Protein AF-0000000083407811 (afdb_homodimer)

pLDDT: mean 97.63, std 1.63, range [91.12, 98.94]

Nearest PDB structures (foldseek):
  3g0k-assembly1_A-2  TM=8.302E-01  e=1.506E-07  Novosphingobium aromaticivorans DSM 12444
  4kvh-assembly1_A-2  TM=7.384E-01  e=1.981E-04  Halomicrobium mukohataei DSM 12286
  3ov4-assembly1_B  TM=7.080E-01  e=9.071E-04  Comamonas testosteroni
  4u13-assembly1_B  TM=7.280E-01  e=1.169E-02  Sinorhizobium meliloti 1021
  5ts4-assembly3_C  TM=6.034E-01  e=3.096E-02  synthetic construct

Solvent-accessible surface area (backbone atoms only — not comparable to full-atom values): 13400 Å² total; per-residue (Å²): 93,40,64,78,52,64,70,89,58,35,63,62,50,31,38,51,40,46,45,51,39,47,41,34,38,49,71,65,58,32,45,61,60,28,35,62,46,30,35,80,58,67,35,46,41,9,37,38,83,38,62,62,37,50,67,69,43,36,55,53,46,49,54,59,63,62,38,72,74,50,45,60,43,80,74,46,63,46,34,28,92,56,33,31,40,38,38,33,35,43,35,14,71,89,72,70,40,38,31,38,37,36,39,39,33,34,47,42,43,42,18,42,39,36,40,33,48,30,55,20,80,54,85,86,74,56,75,19,93,42,42,62,103,91,39,64,78,52,62,70,91,56,36,62,62,50,31,40,52,40,46,43,51,38,47,42,34,38,50,71,68,57,31,45,58,62,27,34,61,47,30,35,77,56,67,34,45,41,10,38,39,82,39,62,61,38,50,66,67,43,36,56,52,46,49,56,58,62,61,38,72,73,50,45,60,45,81,73,46,63,48,34,30,93,56,32,32,40,38,38,33,36,41,34,14,70,90,73,70,39,39,31,38,38,37,38,40,34,35,45,42,43,42,17,41,38,35,40,31,48,28,54,20,82,54,85,86,74,55,75,19,93,40,40,61,104

Foldseek 3Di:
DDLQADDDCQQVLLFVLFVVLCCVCAVVVQLVVSCVVAPVDAEQEDPPVDGTDSVSVNVVSNVVSPQPPWHKDPWDWGDDPQKIKIWIWIDDVVVPATKTKIKIFGGRRNHTNYIDMDIDHDDPPDPDPPPRD/DDLQADDDCQQVLLFVLFVVLCCVCAVVVQLVVSCVVAPVDAEQEDPPVFGTDSVSVNVVSNVVSPQPPWHKDPWDWGDDPQKIKIWIWIDDVVVPATKTKIKIFGGRRNHTRYIDMDIDHDDPPDPDPPPRD

Secondary structure (DSSP, 8-state):
--TT--STTHHHHHHHHHHHHHIIIIIS--HHHHHHHH--S--EE--TT--S-HHHHHHHHHHHHTSTT-EEEEEEEEEETTEEEEEEEEEEGGGTEEEEEEEEEEEETTEEEEEEEEEEE--S--SSTT---/--TT--STTHHHHHHHHHHHHHIIIIIS--HHHHHHHH--S--EE--TT--S-HHHHHHHHHHHHTSTT-EEEEEEEEEETTEEEEEEEEEEGGGTEEEEEEEEEEEETTEEEEEEEEEEE--S--SSTT---

Organism: Coprinellus micaceus (NCBI:txid71717)

Structure (mmCIF, N/CA/C/O backbone):
data_AF-0000000083407811-model_v1
#
loop_
_entity.id
_entity.type
_entity.pdbx_description
1 polymer 'SnoaL-like domain-containing protein'
#
loop_
_atom_site.group_PDB
_atom_site.id
_atom_site.type_symbol
_atom_site.label_atom_id
_atom_site.label_alt_id
_atom_site.label_comp_id
_atom_site.label_asym_id
_atom_site.label_entity_id
_atom_site.label_seq_id
_atom_site.pdbx_PDB_ins_code
_atom_site.Cartn_x
_atom_site.Cartn_y
_atom_site.Cartn_z
_atom_site.occupancy
_atom_site.B_iso_or_equiv
_atom_site.auth_seq_id
_atom_site.auth_comp_id
_atom_site.auth_asym_id
_atom_site.auth_atom_id
_atom_site.pdbx_PDB_model_num
ATOM 1 N N . CYS A 1 1 ? 12.016 19.547 4.598 1 98.19 1 CYS A N 1
ATOM 2 C CA . CYS A 1 1 ? 12.484 18.734 3.479 1 98.19 1 CYS A CA 1
ATOM 3 C C . CYS A 1 1 ? 13.266 19.578 2.48 1 98.19 1 CYS A C 1
ATOM 5 O O . CYS A 1 1 ? 13.305 20.797 2.598 1 98.19 1 CYS A O 1
ATOM 7 N N . ASP A 1 2 ? 13.961 18.922 1.596 1 98 2 ASP A N 1
ATOM 8 C CA . ASP A 1 2 ? 14.766 19.547 0.555 1 98 2 ASP A CA 1
ATOM 9 C C . ASP A 1 2 ? 14.414 19 -0.824 1 98 2 ASP A C 1
ATOM 11 O O . ASP A 1 2 ? 14.781 17.875 -1.16 1 98 2 ASP A O 1
ATOM 15 N N . PRO A 1 3 ? 13.719 19.75 -1.683 1 97 3 PRO A N 1
ATOM 16 C CA . PRO A 1 3 ? 13.305 19.266 -3 1 97 3 PRO A CA 1
ATOM 17 C C . PRO A 1 3 ? 14.484 19.062 -3.955 1 97 3 PRO A C 1
ATOM 19 O O . PRO A 1 3 ? 14.336 18.438 -5.004 1 97 3 PRO A O 1
ATOM 22 N N . LYS A 1 4 ? 15.609 19.594 -3.617 1 97.38 4 LYS A N 1
ATOM 23 C CA . LYS A 1 4 ? 16.766 19.5 -4.5 1 97.38 4 LYS A CA 1
ATOM 24 C C . LYS A 1 4 ? 17.75 18.438 -4.016 1 97.38 4 LYS A C 1
ATOM 26 O O . LYS A 1 4 ? 18.797 18.234 -4.621 1 97.38 4 LYS A O 1
ATOM 31 N N . ALA A 1 5 ? 17.359 17.797 -2.885 1 97.75 5 ALA A N 1
ATOM 32 C CA . ALA A 1 5 ? 18.219 16.719 -2.404 1 97.75 5 ALA A CA 1
ATOM 33 C C . ALA A 1 5 ? 18.484 15.703 -3.502 1 97.75 5 ALA A C 1
ATOM 35 O O . ALA A 1 5 ? 17.578 15.352 -4.27 1 97.75 5 ALA A O 1
ATOM 36 N N . SER A 1 6 ? 19.703 15.242 -3.637 1 96 6 SER A N 1
ATOM 37 C CA . SER A 1 6 ? 20.109 14.289 -4.66 1 96 6 SER A CA 1
ATOM 38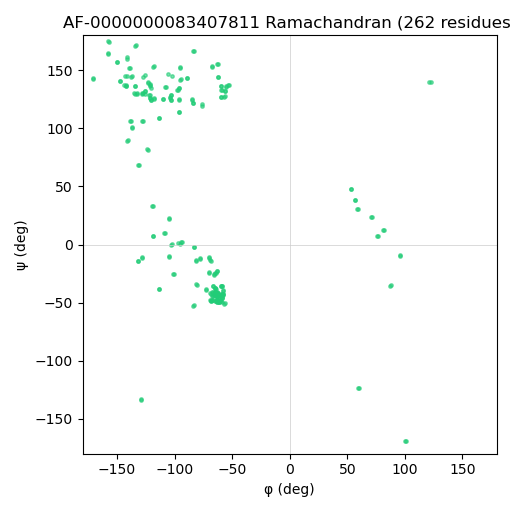 C C . SER A 1 6 ? 21.375 13.547 -4.25 1 96 6 SER A C 1
ATOM 40 O O . SER A 1 6 ? 21.844 13.688 -3.119 1 96 6 SER A O 1
ATOM 42 N N . GLY A 1 7 ? 21.75 12.57 -5.094 1 94.62 7 GLY A N 1
ATOM 43 C CA . GLY A 1 7 ? 23.016 11.898 -4.848 1 94.62 7 GLY A CA 1
ATOM 44 C C . GLY A 1 7 ? 22.859 10.555 -4.164 1 94.62 7 GLY A C 1
ATOM 45 O O . GLY A 1 7 ? 21.75 10.023 -4.078 1 94.62 7 GLY A O 1
ATOM 46 N N . ARG A 1 8 ? 23.938 10.078 -3.754 1 91.31 8 ARG A N 1
ATOM 47 C CA . ARG A 1 8 ? 24.031 8.703 -3.275 1 91.31 8 ARG A CA 1
ATOM 48 C C . ARG A 1 8 ? 23.312 8.539 -1.938 1 91.31 8 ARG A C 1
ATOM 50 O O . ARG A 1 8 ? 22.844 7.453 -1.613 1 91.31 8 ARG A O 1
ATOM 57 N N . SER A 1 9 ? 23.188 9.555 -1.232 1 96.25 9 SER A N 1
ATOM 58 C CA . SER A 1 9 ? 22.594 9.461 0.098 1 96.25 9 SER A CA 1
ATOM 59 C C . SER A 1 9 ? 21.094 9.75 0.055 1 96.25 9 SER A C 1
ATOM 61 O O . SER A 1 9 ? 20.422 9.734 1.091 1 96.25 9 SER A O 1
ATOM 63 N N . LEU A 1 10 ? 20.531 9.984 -1.083 1 98.06 10 LEU A N 1
ATOM 64 C CA . LEU A 1 10 ? 19.141 10.414 -1.213 1 98.06 10 LEU A CA 1
ATOM 65 C C . LEU A 1 10 ? 18.188 9.367 -0.634 1 98.06 10 LEU A C 1
ATOM 67 O O . LEU A 1 10 ? 17.281 9.703 0.133 1 98.06 10 LEU A O 1
ATOM 71 N N . GLU A 1 11 ? 18.406 8.195 -1.003 1 97.06 11 GLU A N 1
ATOM 72 C CA . GLU A 1 11 ? 17.5 7.156 -0.524 1 97.06 11 GLU A CA 1
ATOM 73 C C . GLU A 1 11 ? 17.531 7.055 0.998 1 97.06 11 GLU A C 1
ATOM 75 O O . GLU A 1 11 ? 16.484 6.879 1.636 1 97.06 11 GLU A O 1
ATOM 80 N N . ALA A 1 12 ? 18.734 7.105 1.529 1 97.38 12 ALA A N 1
ATOM 81 C CA . ALA A 1 12 ? 18.859 7.09 2.984 1 97.38 12 ALA A CA 1
ATOM 82 C C . ALA A 1 12 ? 18.109 8.258 3.613 1 97.38 12 ALA A C 1
ATOM 84 O O . ALA A 1 12 ? 17.438 8.094 4.641 1 97.38 12 ALA A O 1
ATOM 85 N N . LYS A 1 13 ? 18.219 9.367 3.066 1 98.62 13 LYS A N 1
ATOM 86 C CA . LYS A 1 13 ? 17.516 10.547 3.561 1 98.62 13 LYS A CA 1
ATOM 87 C C . LYS A 1 13 ? 16 10.383 3.42 1 98.62 13 LYS A C 1
ATOM 89 O O . LYS A 1 13 ? 15.234 10.844 4.27 1 98.62 13 LYS A O 1
ATOM 94 N N . GLN A 1 14 ? 15.547 9.766 2.342 1 98.81 14 GLN A N 1
ATOM 95 C CA . GLN A 1 14 ? 14.125 9.531 2.113 1 98.81 14 GLN A CA 1
ATOM 96 C C . GLN A 1 14 ? 13.555 8.555 3.141 1 98.81 14 GLN A C 1
ATOM 98 O O . GLN A 1 14 ? 12.414 8.703 3.584 1 98.81 14 GLN A O 1
ATOM 103 N N . LYS A 1 15 ? 14.367 7.586 3.52 1 98.5 15 LYS A N 1
ATOM 104 C CA . LYS A 1 15 ? 13.969 6.648 4.562 1 98.5 15 LYS A CA 1
ATOM 105 C C . LYS A 1 15 ? 13.727 7.367 5.887 1 98.5 15 LYS A C 1
ATOM 107 O O . LYS A 1 15 ? 12.75 7.09 6.586 1 98.5 15 LYS A O 1
ATOM 112 N N . VAL A 1 16 ? 14.578 8.258 6.227 1 98.69 16 VAL A N 1
ATOM 113 C CA . VAL A 1 16 ? 14.422 9.039 7.445 1 98.69 16 VAL A CA 1
ATOM 114 C C . VAL A 1 16 ? 13.203 9.953 7.32 1 98.69 16 VAL A C 1
ATOM 116 O O . VAL A 1 16 ? 12.406 10.062 8.258 1 98.69 16 VAL A O 1
ATOM 119 N N . ALA A 1 17 ? 13 10.547 6.176 1 98.88 17 ALA A N 1
ATOM 120 C CA . ALA A 1 17 ? 11.914 11.5 5.934 1 98.88 17 ALA A CA 1
ATOM 121 C C . ALA A 1 17 ? 10.555 10.836 6.094 1 98.88 17 ALA A C 1
ATOM 123 O O . ALA A 1 17 ? 9.672 11.367 6.773 1 98.88 17 ALA A O 1
ATOM 124 N N . ILE A 1 18 ? 10.352 9.711 5.473 1 98.94 18 ILE A N 1
ATOM 125 C CA . ILE A 1 18 ? 9.039 9.07 5.516 1 98.94 18 ILE A CA 1
ATOM 126 C C . ILE A 1 18 ? 8.719 8.648 6.945 1 98.94 18 ILE A C 1
ATOM 128 O O . ILE A 1 18 ? 7.562 8.727 7.375 1 98.94 18 ILE A O 1
ATOM 132 N N . ARG A 1 19 ? 9.719 8.172 7.703 1 98.88 19 ARG A N 1
ATOM 133 C CA . ARG A 1 19 ? 9.484 7.754 9.086 1 98.88 19 ARG A CA 1
ATOM 134 C C . ARG A 1 19 ? 9.18 8.961 9.969 1 98.88 19 ARG A C 1
ATOM 136 O O . ARG A 1 19 ? 8.305 8.891 10.836 1 98.88 19 ARG A O 1
ATOM 143 N N . ASP A 1 20 ? 9.914 10 9.758 1 98.94 20 ASP A N 1
ATOM 144 C CA . ASP A 1 20 ? 9.641 11.219 10.508 1 98.94 20 ASP A CA 1
ATOM 145 C C . ASP A 1 20 ? 8.25 11.766 10.18 1 98.94 20 ASP A C 1
ATOM 147 O O . ASP A 1 20 ? 7.508 12.172 11.078 1 98.94 20 ASP A O 1
ATOM 151 N N . PHE A 1 21 ? 7.898 11.789 8.883 1 98.94 21 PHE A N 1
ATOM 152 C CA . PHE A 1 21 ? 6.562 12.211 8.469 1 98.94 21 PHE A CA 1
ATOM 153 C C . PHE A 1 21 ? 5.496 11.367 9.156 1 98.94 21 PHE A C 1
ATOM 155 O O . PHE A 1 21 ? 4.555 11.906 9.742 1 98.94 21 PHE A O 1
ATOM 162 N N . ALA A 1 22 ? 5.633 10.07 9.102 1 98.94 22 ALA A N 1
ATOM 163 C CA . ALA A 1 22 ? 4.66 9.164 9.711 1 98.94 22 ALA A CA 1
ATOM 164 C C . ALA A 1 22 ? 4.523 9.438 11.211 1 98.94 22 ALA A C 1
ATOM 166 O O . ALA A 1 22 ? 3.416 9.398 11.75 1 98.94 22 ALA A O 1
ATOM 167 N N . HIS A 1 23 ? 5.637 9.641 11.852 1 98.88 23 HIS A N 1
ATOM 168 C CA . HIS A 1 23 ? 5.621 9.906 13.289 1 98.88 23 HIS A CA 1
ATOM 169 C C . HIS A 1 23 ? 4.844 11.172 13.609 1 98.88 23 HIS A C 1
ATOM 171 O O . HIS A 1 23 ? 3.951 11.156 14.461 1 98.88 23 HIS A O 1
ATOM 177 N N . ILE A 1 24 ? 5.113 12.273 12.938 1 98.88 24 ILE A N 1
ATOM 178 C CA . ILE A 1 24 ? 4.426 13.539 13.18 1 98.88 24 ILE A CA 1
ATOM 179 C C . ILE A 1 24 ? 2.951 13.406 12.812 1 98.88 24 ILE A C 1
ATOM 181 O O . ILE A 1 24 ? 2.076 13.82 13.57 1 98.88 24 ILE A O 1
ATOM 185 N N . PHE A 1 25 ? 2.666 12.781 11.68 1 98.81 25 PHE A N 1
ATOM 186 C CA . PHE A 1 25 ? 1.35 12.703 11.055 1 98.81 25 PHE A CA 1
ATOM 187 C C . PHE A 1 25 ? 0.432 11.773 11.836 1 98.81 25 PHE A C 1
ATOM 189 O O . PHE A 1 25 ? -0.731 12.102 12.078 1 98.81 25 PHE A O 1
ATOM 196 N N . LEU A 1 26 ? 0.97 10.664 12.352 1 98.81 26 LEU A N 1
ATOM 197 C CA . LEU A 1 26 ? 0.106 9.617 12.898 1 98.81 26 LEU A CA 1
ATOM 198 C C . LEU A 1 26 ? 0.298 9.484 14.398 1 98.81 26 LEU A C 1
ATOM 200 O O . LEU A 1 26 ? -0.653 9.188 15.133 1 98.81 26 LEU A O 1
ATOM 204 N N . VAL A 1 27 ? 1.471 9.609 14.867 1 98.44 27 VAL A N 1
ATOM 205 C CA . VAL A 1 27 ? 1.73 9.43 16.297 1 98.44 27 VAL A CA 1
ATOM 206 C C . VAL A 1 27 ? 1.437 10.734 17.031 1 98.44 27 VAL A C 1
ATOM 208 O O . VAL A 1 27 ? 0.648 10.75 17.984 1 98.44 27 VAL A O 1
ATOM 211 N N . GLU A 1 28 ? 2.021 11.805 16.594 1 98.31 28 GLU A N 1
ATOM 212 C CA . GLU A 1 28 ? 1.762 13.094 17.219 1 98.31 28 GLU A CA 1
ATOM 213 C C . GLU A 1 28 ? 0.416 13.664 16.766 1 98.31 28 GLU A C 1
ATOM 215 O O . GLU A 1 28 ? -0.079 14.633 17.359 1 98.31 28 GLU A O 1
ATOM 220 N N . LYS A 1 29 ? -0.162 13.094 15.773 1 98.12 29 LYS A N 1
ATOM 221 C CA . LYS A 1 29 ? -1.46 13.477 15.219 1 98.12 29 LYS A CA 1
ATOM 222 C C . LYS A 1 29 ? -1.493 14.961 14.875 1 98.12 29 LYS A C 1
ATOM 224 O O . LYS A 1 29 ? -2.428 15.672 15.258 1 98.12 29 LYS A O 1
ATOM 229 N N . ASP A 1 30 ? -0.414 15.375 14.164 1 98.31 30 ASP A N 1
ATOM 230 C CA . ASP A 1 30 ? -0.262 16.781 13.789 1 98.31 30 ASP A CA 1
ATOM 231 C C . ASP A 1 30 ? -0.104 16.922 12.281 1 98.31 30 ASP A C 1
ATOM 233 O O . ASP A 1 30 ? 1.003 17.141 11.781 1 98.31 30 ASP A O 1
ATOM 237 N N . PRO A 1 31 ? -1.221 16.922 11.539 1 98.19 31 PRO A N 1
ATOM 238 C CA . PRO A 1 31 ? -1.147 17 10.078 1 98.19 31 PRO A CA 1
ATOM 239 C C . PRO A 1 31 ? -0.525 18.312 9.586 1 98.19 31 PRO A C 1
ATOM 241 O O . PRO A 1 31 ? 0.241 18.297 8.617 1 98.19 31 PRO A O 1
ATOM 244 N N . LYS A 1 32 ? -0.857 19.391 10.188 1 98 32 LYS A N 1
ATOM 245 C CA . LYS A 1 32 ? -0.317 20.672 9.727 1 98 32 LYS A CA 1
ATOM 246 C C . LYS A 1 32 ? 1.207 20.688 9.797 1 98 32 LYS A C 1
ATOM 248 O O . LYS A 1 32 ? 1.877 21.062 8.836 1 98 32 LYS A O 1
ATOM 253 N N . ARG A 1 33 ? 1.745 20.297 10.891 1 98.62 33 ARG A N 1
ATOM 254 C CA . ARG A 1 33 ? 3.195 20.281 11.039 1 98.62 33 ARG A CA 1
ATOM 255 C C . ARG A 1 33 ? 3.834 19.297 10.062 1 98.62 33 ARG A C 1
ATOM 257 O O . ARG A 1 33 ? 4.895 19.578 9.5 1 98.62 33 ARG A O 1
ATOM 264 N N . ALA A 1 34 ? 3.238 18.109 9.891 1 98.75 34 ALA A N 1
ATOM 265 C CA . ALA A 1 34 ? 3.766 17.125 8.945 1 98.75 34 ALA A CA 1
ATOM 266 C C . ALA A 1 34 ? 3.816 17.703 7.531 1 98.75 34 ALA A C 1
ATOM 268 O O . ALA A 1 34 ? 4.824 17.562 6.832 1 98.75 34 ALA A O 1
ATOM 269 N N . PHE A 1 35 ? 2.736 18.359 7.09 1 98.62 35 PHE A N 1
ATOM 270 C CA . PHE A 1 35 ? 2.67 18.938 5.758 1 98.62 35 PHE A CA 1
ATOM 271 C C . PHE A 1 35 ? 3.67 20.078 5.613 1 98.62 35 PHE A C 1
ATOM 273 O O . PHE A 1 35 ? 4.328 20.203 4.578 1 98.62 35 PHE A O 1
ATOM 280 N N . ASP A 1 36 ? 3.779 20.906 6.605 1 98.56 36 ASP A N 1
ATOM 281 C CA . ASP A 1 36 ? 4.738 22.016 6.562 1 98.56 36 ASP A CA 1
ATOM 282 C C . ASP A 1 36 ? 6.164 21.5 6.41 1 98.56 36 ASP A C 1
ATOM 284 O O . ASP A 1 36 ? 6.984 22.094 5.719 1 98.56 36 ASP A O 1
ATOM 288 N N . ALA A 1 37 ? 6.449 20.422 7.004 1 98.75 37 ALA A N 1
ATOM 289 C CA . ALA A 1 37 ? 7.809 19.891 7.035 1 98.75 37 ALA A CA 1
ATOM 290 C C . ALA A 1 37 ? 8.133 19.141 5.742 1 98.75 37 ALA A C 1
ATOM 292 O O . ALA A 1 37 ? 9.266 19.203 5.254 1 98.75 37 ALA A O 1
ATOM 293 N N . TYR A 1 38 ? 7.102 18.453 5.141 1 98.81 38 TYR A N 1
ATOM 294 C CA . TYR A 1 38 ? 7.48 17.484 4.105 1 98.81 38 TYR A CA 1
ATOM 295 C C . TYR A 1 38 ? 6.684 17.719 2.828 1 98.81 38 TYR A C 1
ATOM 297 O O . TYR A 1 38 ? 6.992 17.141 1.783 1 98.81 38 TYR A O 1
ATOM 305 N N . ILE A 1 39 ? 5.676 18.531 2.855 1 98.44 39 ILE A N 1
ATOM 306 C CA . ILE A 1 39 ? 4.852 18.859 1.698 1 98.44 39 ILE A CA 1
ATOM 307 C C . ILE A 1 39 ? 4.684 20.375 1.6 1 98.44 39 ILE A C 1
ATOM 309 O O . ILE A 1 39 ? 3.564 20.875 1.698 1 98.44 39 ILE A O 1
ATOM 313 N N . PRO A 1 40 ? 5.695 21.062 1.312 1 96.38 40 PRO A N 1
ATOM 314 C CA . PRO A 1 40 ? 5.645 22.531 1.344 1 96.38 40 PRO A CA 1
ATOM 315 C C . PRO A 1 40 ? 5.023 23.125 0.082 1 96.38 40 PRO A C 1
ATOM 317 O O . PRO A 1 40 ? 4.703 24.312 0.05 1 96.38 40 PRO A O 1
ATOM 320 N N . GLY A 1 41 ? 4.844 22.391 -1.018 1 93.81 41 GLY A N 1
ATOM 321 C CA . GLY A 1 41 ? 4.422 22.922 -2.299 1 93.81 41 GLY A CA 1
ATOM 322 C C . GLY A 1 41 ? 3.252 22.172 -2.908 1 93.81 41 GLY A C 1
ATOM 323 O O . GLY A 1 41 ? 2.246 21.938 -2.24 1 93.81 41 GLY A O 1
ATOM 324 N N . VAL A 1 42 ? 3.451 21.906 -4.168 1 91.94 42 VAL A N 1
ATOM 325 C CA . VAL A 1 42 ? 2.41 21.219 -4.918 1 91.94 42 VAL A CA 1
ATOM 326 C C . VAL A 1 42 ? 2.139 19.859 -4.281 1 91.94 42 VAL A C 1
ATOM 328 O O . VAL A 1 42 ? 3.072 19.141 -3.908 1 91.94 42 VAL A O 1
ATOM 331 N N . TYR A 1 43 ? 0.933 19.578 -4.176 1 96.88 43 TYR A N 1
ATOM 332 C CA . TYR A 1 43 ? 0.475 18.328 -3.594 1 96.88 43 TYR A CA 1
ATOM 333 C C . TYR A 1 43 ? -0.663 17.734 -4.414 1 96.88 43 TYR A C 1
ATOM 335 O O . TYR A 1 43 ? -1.813 18.156 -4.289 1 96.88 43 TYR A O 1
ATOM 343 N N . THR A 1 44 ? -0.361 16.75 -5.242 1 98 44 THR A N 1
ATOM 344 C CA . THR A 1 44 ? -1.355 16.031 -6.027 1 98 44 THR A CA 1
ATOM 345 C C . THR A 1 44 ? -1.97 14.891 -5.207 1 98 44 THR A C 1
ATOM 347 O O . THR A 1 44 ? -1.249 14.062 -4.645 1 98 44 THR A O 1
ATOM 350 N N . GLN A 1 45 ? -3.291 14.93 -5.117 1 97.44 45 GLN A N 1
ATOM 351 C CA . GLN A 1 45 ? -4.039 14 -4.285 1 97.44 45 GLN A CA 1
ATOM 352 C C . GLN A 1 45 ? -4.789 12.977 -5.141 1 97.44 45 GLN A C 1
ATOM 354 O O . GLN A 1 45 ? -5.367 13.328 -6.168 1 97.44 45 GLN A O 1
ATOM 359 N N . HIS A 1 46 ? -4.738 11.68 -4.758 1 98.25 46 HIS A N 1
ATOM 360 C CA . HIS A 1 46 ? -5.5 10.648 -5.453 1 98.25 46 HIS A CA 1
ATOM 361 C C . HIS A 1 46 ? -6.5 9.984 -4.52 1 98.25 46 HIS A C 1
ATOM 363 O O . HIS A 1 46 ? -7.09 8.953 -4.867 1 98.25 46 HIS A O 1
ATOM 369 N N . ASN A 1 47 ? -6.676 10.5 -3.273 1 97.75 47 ASN A N 1
ATOM 370 C CA . ASN A 1 47 ? -7.789 10.062 -2.436 1 97.75 47 ASN A CA 1
ATOM 371 C C . ASN A 1 47 ? -9.133 10.328 -3.105 1 97.75 47 ASN A C 1
ATOM 373 O O . ASN A 1 47 ? -9.359 11.406 -3.648 1 97.75 47 ASN A O 1
ATOM 377 N N . PRO A 1 48 ? -9.984 9.375 -3.107 1 97.88 48 PRO A N 1
ATOM 378 C CA . PRO A 1 48 ? -11.242 9.539 -3.83 1 97.88 48 PRO A CA 1
ATOM 379 C C . PRO A 1 48 ? -12.109 10.664 -3.266 1 97.88 48 PRO A C 1
ATOM 381 O O . PRO A 1 48 ? -12.953 11.211 -3.977 1 97.88 48 PRO A O 1
ATOM 384 N N . ASP A 1 49 ? -11.898 11.023 -2.021 1 95.12 49 ASP A N 1
ATOM 385 C CA . ASP A 1 49 ? -12.82 11.938 -1.356 1 95.12 49 AS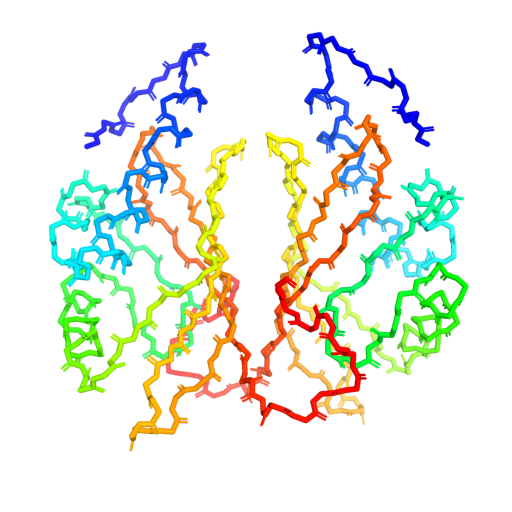P A CA 1
ATOM 386 C C . ASP A 1 49 ? -12.219 13.336 -1.228 1 95.12 49 ASP A C 1
ATOM 388 O O . ASP A 1 49 ? -12.891 14.273 -0.799 1 95.12 49 ASP A O 1
ATOM 392 N N . ALA A 1 50 ? -10.93 13.422 -1.535 1 94.44 50 ALA A N 1
ATOM 393 C CA . ALA A 1 50 ? -10.234 14.68 -1.306 1 94.44 50 ALA A CA 1
ATOM 394 C C . ALA A 1 50 ? -9.625 15.219 -2.6 1 94.44 50 ALA A C 1
ATOM 396 O O . ALA A 1 50 ? -9.039 14.461 -3.375 1 94.44 50 ALA A O 1
ATOM 397 N N . LEU A 1 51 ? -9.758 16.531 -2.842 1 94.25 51 LEU A N 1
ATOM 398 C CA . LEU A 1 51 ? -9.148 17.172 -4.004 1 94.25 51 LEU A CA 1
ATOM 399 C C . LEU A 1 51 ? -7.688 17.531 -3.725 1 94.25 51 LEU A C 1
ATOM 401 O O . LEU A 1 51 ? -7.258 17.531 -2.568 1 94.25 51 LEU A O 1
ATOM 405 N N . SER A 1 52 ? -7.016 17.844 -4.797 1 96.88 52 SER A N 1
ATOM 406 C CA . SER A 1 52 ? -5.613 18.234 -4.68 1 96.88 52 SER A CA 1
ATOM 407 C C . SER A 1 52 ? -5.469 19.578 -3.963 1 96.88 52 SER A C 1
ATOM 409 O O . SER A 1 52 ? -6.359 20.422 -4.027 1 96.88 52 SER A O 1
ATOM 411 N N . GLY A 1 53 ? -4.289 19.688 -3.344 1 96.69 53 GLY A N 1
ATOM 412 C CA . GLY A 1 53 ? -3.971 20.906 -2.629 1 96.69 53 GLY A CA 1
ATOM 413 C C . GLY A 1 53 ? -3.648 20.672 -1.164 1 96.69 53 GLY A C 1
ATOM 414 O O . GLY A 1 53 ? -4.332 19.906 -0.486 1 96.69 53 GLY A O 1
ATOM 415 N N . ARG A 1 54 ? -2.674 21.359 -0.682 1 95.19 54 ARG A N 1
ATOM 416 C CA . ARG A 1 54 ? -2.178 21.188 0.681 1 95.19 54 ARG A CA 1
ATOM 417 C C . ARG A 1 54 ? -3.197 21.688 1.698 1 95.19 54 ARG A C 1
ATOM 419 O O . ARG A 1 54 ? -3.529 20.984 2.652 1 95.19 54 ARG A O 1
ATOM 426 N N . GLU A 1 55 ? -3.746 22.922 1.448 1 94.44 55 GLU A N 1
ATOM 427 C CA . GLU A 1 55 ? -4.566 23.578 2.469 1 94.44 55 GLU A CA 1
ATOM 428 C C . GLU A 1 55 ? -5.883 22.828 2.67 1 94.44 55 GLU A C 1
ATOM 430 O O . GLU A 1 55 ? -6.266 22.531 3.803 1 94.44 55 GLU A O 1
ATOM 435 N N . PRO A 1 56 ? -6.574 22.516 1.593 1 91.69 56 PRO A N 1
ATOM 436 C CA . PRO A 1 56 ? -7.793 21.734 1.805 1 91.69 56 PRO A CA 1
ATOM 437 C C . PRO A 1 56 ? -7.516 20.391 2.5 1 91.69 56 PRO A C 1
ATOM 439 O O . PRO A 1 56 ? -8.32 19.953 3.316 1 91.69 56 PRO A O 1
ATOM 442 N N . ALA A 1 57 ? -6.43 19.75 2.225 1 95.06 57 ALA A N 1
ATOM 443 C CA . ALA A 1 57 ? -6.07 18.5 2.867 1 95.06 57 ALA A CA 1
ATOM 444 C C . ALA A 1 57 ? -5.832 18.688 4.363 1 95.06 57 ALA A C 1
ATOM 446 O O . ALA A 1 57 ? -6.367 17.938 5.188 1 95.06 57 ALA A O 1
ATOM 447 N N . ILE A 1 58 ? -5.051 19.688 4.707 1 96.56 58 ILE A N 1
ATOM 448 C CA . ILE A 1 58 ? -4.719 19.953 6.102 1 96.56 58 ILE A CA 1
ATOM 449 C C . ILE A 1 58 ? -6 20.219 6.895 1 96.56 58 ILE A C 1
ATOM 451 O O . ILE A 1 58 ? -6.184 19.672 7.988 1 96.56 58 ILE A O 1
ATOM 455 N N . GLU A 1 59 ? -6.859 21 6.34 1 94.69 59 GLU A N 1
ATOM 456 C CA . GLU A 1 59 ? -8.109 21.328 7.023 1 94.69 59 GLU A CA 1
ATOM 457 C C . GLU A 1 59 ? -8.945 20.078 7.285 1 94.69 59 GLU A C 1
ATOM 459 O O . GLU A 1 59 ? -9.43 19.875 8.398 1 94.69 59 GLU A O 1
ATOM 464 N N . TRP A 1 60 ? -9.094 19.312 6.258 1 93.38 60 TRP A N 1
ATOM 465 C CA . TRP A 1 60 ? -9.883 18.094 6.379 1 93.38 60 TRP A CA 1
ATOM 466 C C . TRP A 1 60 ? -9.242 17.125 7.375 1 93.38 60 TRP A C 1
ATOM 468 O O . TRP A 1 60 ? -9.922 16.609 8.266 1 93.38 60 TRP A O 1
ATOM 478 N N . LEU A 1 61 ? -8.008 16.906 7.273 1 96.94 61 LEU A N 1
ATOM 479 C CA . LEU A 1 61 ? -7.289 15.953 8.117 1 96.94 61 LEU A CA 1
ATOM 480 C C . LEU A 1 61 ? -7.297 16.406 9.57 1 96.94 61 LEU A C 1
ATOM 482 O O . LEU A 1 61 ? -7.391 15.57 10.484 1 96.94 61 LEU A O 1
ATOM 486 N N . THR A 1 62 ? -7.113 17.703 9.773 1 96.31 62 THR A N 1
ATOM 487 C CA . THR A 1 62 ? -7.129 18.219 11.141 1 96.31 62 THR A CA 1
ATOM 488 C C . THR A 1 62 ? -8.445 17.891 11.836 1 96.31 62 THR A C 1
ATOM 490 O O . THR A 1 62 ? -8.461 17.5 13 1 96.31 62 THR A O 1
ATOM 493 N N . VAL A 1 63 ? -9.539 17.984 11.133 1 95.31 63 VAL A N 1
ATOM 494 C CA . VAL A 1 63 ? -10.852 17.641 11.672 1 95.31 63 VAL A CA 1
ATOM 495 C C . VAL A 1 63 ? -10.93 16.141 11.953 1 95.31 63 VAL A C 1
ATOM 497 O O . VAL A 1 63 ? -11.336 15.734 13.039 1 95.31 63 VAL A O 1
ATOM 500 N N . VAL A 1 64 ? -10.523 15.336 11 1 95.69 64 VAL A N 1
ATOM 501 C CA . VAL A 1 64 ? -10.609 13.883 11.125 1 95.69 64 VAL A CA 1
ATOM 502 C C . VAL A 1 64 ? -9.727 13.406 12.273 1 95.69 64 VAL A C 1
ATOM 504 O O . VAL A 1 64 ? -10.148 12.578 13.086 1 95.69 64 VAL A O 1
ATOM 507 N N . TRP A 1 65 ? -8.555 13.891 12.352 1 97.31 65 TRP A N 1
ATOM 508 C CA . TRP A 1 65 ? -7.613 13.5 13.391 1 97.31 65 TRP A CA 1
ATOM 509 C C . TRP A 1 65 ? -8.117 13.93 14.766 1 97.31 65 TRP A C 1
ATOM 511 O O . TRP A 1 65 ? -7.723 13.359 15.789 1 97.31 65 TRP A O 1
ATOM 521 N N . GLY A 1 66 ? -8.945 14.938 14.789 1 96.44 66 GLY A N 1
ATOM 522 C CA . GLY A 1 66 ? -9.5 15.438 16.031 1 96.44 66 GLY A CA 1
ATOM 523 C C . GLY A 1 66 ? -10.719 14.664 16.516 1 96.44 66 GLY A C 1
ATOM 524 O O . GLY A 1 66 ? -11.289 14.977 17.562 1 96.44 66 GLY A O 1
ATOM 525 N N . THR A 1 67 ? -11.148 13.656 15.734 1 96.75 67 THR A N 1
ATOM 526 C CA . THR A 1 67 ? -12.258 12.805 16.156 1 96.75 67 THR A CA 1
ATOM 527 C C . THR A 1 67 ? -11.977 12.188 17.531 1 96.75 67 THR A C 1
ATOM 529 O O . THR A 1 67 ? -10.891 11.648 17.75 1 96.75 67 THR A O 1
ATOM 532 N N . PRO A 1 68 ? -13.008 12.219 18.359 1 95.81 68 PRO A N 1
ATOM 533 C CA . PRO A 1 68 ? -12.789 11.633 19.688 1 95.81 68 PRO A CA 1
ATOM 534 C C . PRO A 1 68 ? -12.328 10.18 19.625 1 95.81 68 PRO A C 1
ATOM 536 O O . PRO A 1 68 ? -12.82 9.406 18.797 1 95.81 68 PRO A O 1
ATOM 539 N N . SER A 1 69 ? -11.328 9.797 20.328 1 96.38 69 SER A N 1
ATOM 540 C CA . SER A 1 69 ? -10.789 8.453 20.531 1 96.38 69 SER A CA 1
ATOM 541 C C . SER A 1 69 ? -10 7.988 19.312 1 96.38 69 SER A C 1
ATOM 543 O O . SER A 1 69 ? -9.609 6.824 19.219 1 96.38 69 SER A O 1
ATOM 545 N N . MET A 1 70 ? -9.789 8.898 18.344 1 98.25 70 MET A N 1
ATOM 546 C CA . MET A 1 70 ? -9 8.547 17.172 1 98.25 70 MET A CA 1
ATOM 547 C C . MET A 1 70 ? -7.613 8.055 17.578 1 98.25 70 MET A C 1
ATOM 549 O O . MET A 1 70 ? -6.922 8.703 18.359 1 98.25 70 MET A O 1
ATOM 553 N N . THR A 1 71 ? -7.262 6.871 17.062 1 98.25 71 THR A N 1
ATOM 554 C CA . THR A 1 71 ? -5.918 6.336 17.266 1 98.25 71 THR A CA 1
ATOM 555 C C . THR A 1 71 ? -5.402 5.684 15.984 1 98.25 71 THR A C 1
ATOM 557 O O . THR A 1 71 ? -6.188 5.266 15.133 1 98.25 71 THR A O 1
ATOM 560 N N . PHE A 1 72 ? -4.168 5.684 15.836 1 98.81 72 PHE A N 1
ATOM 561 C CA . PHE A 1 72 ? -3.434 4.996 14.781 1 98.81 72 PHE A CA 1
ATOM 562 C C . PHE A 1 72 ? -2.432 4.012 15.375 1 98.81 72 PHE A C 1
ATOM 564 O O . PHE A 1 72 ? -1.616 4.387 16.219 1 98.81 72 PHE A O 1
ATOM 571 N N . THR A 1 73 ? -2.494 2.768 14.969 1 98.75 73 THR A N 1
ATOM 572 C CA . THR A 1 73 ? -1.613 1.735 15.508 1 98.75 73 THR A CA 1
ATOM 573 C C . THR A 1 73 ? -1.023 0.891 14.383 1 98.75 73 THR A C 1
ATOM 575 O O . THR A 1 73 ? -1.351 1.092 13.211 1 98.75 73 THR A O 1
ATOM 578 N N . ASN A 1 74 ? -0.031 0.01 14.781 1 98.75 74 ASN A N 1
ATOM 579 C CA . ASN A 1 74 ? 0.628 -0.867 13.82 1 98.75 74 ASN A CA 1
ATOM 580 C C . ASN A 1 74 ? 1.257 -0.075 12.68 1 98.75 74 ASN A C 1
ATOM 582 O O . ASN A 1 74 ? 1.153 -0.468 11.516 1 98.75 74 ASN A O 1
ATOM 586 N N . ILE A 1 75 ? 1.822 1.066 12.977 1 98.88 75 ILE A N 1
ATOM 587 C CA . ILE A 1 75 ? 2.359 1.97 11.961 1 98.88 75 ILE A CA 1
ATOM 588 C C . ILE A 1 75 ? 3.695 1.434 11.453 1 98.88 75 ILE A C 1
ATOM 590 O O . ILE A 1 75 ? 4.621 1.205 12.234 1 98.88 75 ILE A O 1
ATOM 594 N N . THR A 1 76 ? 3.771 1.197 10.227 1 98.75 76 THR A N 1
ATOM 595 C CA . THR A 1 76 ? 5.031 0.887 9.562 1 98.75 76 THR A CA 1
ATOM 596 C C . THR A 1 76 ? 5.25 1.804 8.359 1 98.75 76 THR A C 1
ATOM 598 O O . THR A 1 76 ? 4.293 2.184 7.68 1 98.75 76 THR A O 1
ATOM 601 N N . ALA A 1 77 ? 6.516 2.193 8.117 1 98.81 77 ALA A N 1
ATOM 602 C CA . ALA A 1 77 ? 6.859 3.098 7.023 1 98.81 77 ALA A CA 1
ATOM 603 C C . ALA A 1 77 ? 8.18 2.695 6.375 1 98.81 77 ALA A C 1
ATOM 605 O O . ALA A 1 77 ? 9.133 2.322 7.07 1 98.81 77 ALA A O 1
ATOM 606 N N . TRP A 1 78 ? 8.188 2.729 5.035 1 98.5 78 TRP A N 1
ATOM 607 C CA . TRP A 1 78 ? 9.367 2.383 4.246 1 98.5 78 TRP A CA 1
ATOM 608 C C . TRP A 1 78 ? 9.508 3.309 3.043 1 98.5 78 TRP A C 1
ATOM 610 O O . TRP A 1 78 ? 8.539 3.957 2.635 1 98.5 78 TRP A O 1
ATOM 620 N N . ALA A 1 79 ? 10.719 3.328 2.508 1 98.62 79 ALA A N 1
ATOM 621 C CA . ALA A 1 79 ? 10.953 4.105 1.294 1 98.62 79 ALA A CA 1
ATOM 622 C C . ALA A 1 79 ? 11.93 3.395 0.365 1 98.62 79 ALA A C 1
ATOM 624 O O . ALA A 1 79 ? 12.867 2.736 0.825 1 98.62 79 ALA A O 1
ATOM 625 N N . GLY A 1 80 ? 11.703 3.549 -0.898 1 97.94 80 GLY A N 1
ATOM 626 C CA . GLY A 1 80 ? 12.555 3.045 -1.961 1 97.94 80 GLY A CA 1
ATOM 627 C C . GLY A 1 80 ? 12.172 3.564 -3.334 1 97.94 80 GLY A C 1
ATOM 628 O O . GLY A 1 80 ? 10.984 3.68 -3.648 1 97.94 80 GLY A O 1
ATOM 629 N N . GLU A 1 81 ? 13.172 3.83 -4.156 1 98.12 81 GLU A N 1
ATOM 630 C CA . GLU A 1 81 ? 12.977 4.227 -5.547 1 98.12 81 GLU A CA 1
ATOM 631 C C . GLU A 1 81 ? 12.141 5.504 -5.648 1 98.12 81 GLU A C 1
ATOM 633 O O . GLU A 1 81 ? 11.336 5.656 -6.57 1 98.12 81 GLU A O 1
ATOM 638 N N . GLY A 1 82 ? 12.281 6.328 -4.637 1 98.44 82 GLY A N 1
ATOM 639 C CA . GLY A 1 82 ? 11.594 7.609 -4.676 1 98.44 82 GLY A CA 1
ATOM 640 C C . GLY A 1 82 ? 10.141 7.52 -4.254 1 98.44 82 GLY A C 1
ATOM 641 O O . GLY A 1 82 ? 9.375 8.477 -4.434 1 98.44 82 GLY A O 1
ATOM 642 N N . ILE A 1 83 ? 9.758 6.406 -3.678 1 98.81 83 ILE A N 1
ATOM 643 C CA . ILE A 1 83 ? 8.398 6.191 -3.203 1 98.81 83 ILE A CA 1
ATOM 644 C C . ILE A 1 83 ? 8.414 5.891 -1.706 1 98.81 83 ILE A C 1
ATOM 646 O O . ILE A 1 83 ? 9.297 5.18 -1.219 1 98.81 83 ILE A O 1
ATOM 650 N N . GLY A 1 84 ? 7.5 6.461 -0.987 1 98.81 84 GLY A N 1
ATOM 651 C CA . GLY A 1 84 ? 7.242 6.102 0.399 1 98.81 84 GLY A CA 1
ATOM 652 C C . GLY A 1 84 ? 5.973 5.293 0.581 1 98.81 84 GLY A C 1
ATOM 653 O O . GLY A 1 84 ? 4.996 5.492 -0.146 1 98.81 84 GLY A O 1
ATOM 654 N N . LEU A 1 85 ? 5.965 4.418 1.516 1 98.88 85 LEU A N 1
ATOM 655 C CA . LEU A 1 85 ? 4.812 3.621 1.924 1 98.88 85 LEU A CA 1
ATOM 656 C C . LEU A 1 85 ? 4.578 3.738 3.426 1 98.88 85 LEU A C 1
ATOM 658 O O . LEU A 1 85 ? 5.512 3.592 4.219 1 98.88 85 LEU A O 1
ATOM 662 N N . ILE A 1 86 ? 3.365 4.02 3.805 1 98.94 86 ILE A N 1
ATOM 663 C CA . ILE A 1 86 ? 2.926 3.912 5.191 1 98.94 86 ILE A CA 1
ATOM 664 C C . ILE A 1 86 ? 1.739 2.953 5.285 1 98.94 86 ILE A C 1
ATOM 666 O O . ILE A 1 86 ? 0.789 3.057 4.504 1 98.94 86 ILE A O 1
ATOM 670 N N . HIS A 1 87 ? 1.798 1.997 6.137 1 98.94 87 HIS A N 1
ATOM 671 C CA . HIS A 1 87 ? 0.743 1.038 6.445 1 98.94 87 HIS A CA 1
ATOM 672 C C . HIS A 1 87 ? 0.349 1.106 7.918 1 98.94 87 HIS A C 1
ATOM 674 O O . HIS A 1 87 ? 1.208 1.026 8.797 1 98.94 87 HIS A O 1
ATOM 680 N N . TYR A 1 88 ? -0.995 1.341 8.148 1 98.94 88 TYR A N 1
ATOM 681 C CA . TYR A 1 88 ? -1.381 1.521 9.547 1 98.94 88 TYR A CA 1
ATOM 682 C C . TYR A 1 88 ? -2.863 1.229 9.742 1 98.94 88 TYR A C 1
ATOM 684 O O . TYR A 1 88 ? -3.619 1.138 8.773 1 98.94 88 TYR A O 1
ATOM 692 N N . ARG A 1 89 ? -3.246 1.043 10.984 1 98.88 89 ARG A N 1
ATOM 693 C CA . ARG A 1 89 ? -4.625 0.896 11.43 1 98.88 89 ARG A CA 1
ATOM 694 C C . ARG A 1 89 ? -5.188 2.227 11.922 1 98.88 89 ARG A C 1
ATOM 696 O O . ARG A 1 89 ? -4.562 2.906 12.742 1 98.88 89 ARG A O 1
ATOM 703 N N . MET A 1 90 ? -6.281 2.664 11.375 1 98.81 90 MET A N 1
ATOM 704 C CA . MET A 1 90 ? -7.023 3.838 11.828 1 98.81 90 MET A CA 1
ATOM 705 C C . MET A 1 90 ? -8.273 3.428 12.602 1 98.81 90 MET A C 1
ATOM 707 O O . MET A 1 90 ? -9.094 2.662 12.102 1 98.81 90 MET A O 1
ATOM 711 N N . GLN A 1 91 ? -8.391 3.992 13.852 1 98.31 91 GLN A N 1
ATOM 712 C CA . GLN A 1 91 ? -9.539 3.582 14.648 1 98.31 91 GLN A CA 1
ATOM 713 C C . GLN A 1 91 ? -10.102 4.758 15.445 1 98.31 91 GLN A C 1
ATOM 715 O O . GLN A 1 91 ? -9.344 5.562 15.992 1 98.31 91 GLN A O 1
ATOM 720 N N . ALA A 1 92 ? -11.367 4.859 15.461 1 98.25 92 ALA A N 1
ATOM 721 C CA . ALA A 1 92 ? -12.18 5.648 16.375 1 98.25 92 ALA A CA 1
ATOM 722 C C . ALA A 1 92 ? -13.453 4.902 16.766 1 98.25 92 ALA A C 1
ATOM 724 O O . ALA A 1 92 ? -14.516 5.121 16.156 1 98.25 92 ALA A O 1
ATOM 725 N N . PRO A 1 93 ? -13.375 4.109 17.844 1 96.06 93 PRO A N 1
ATOM 726 C CA . PRO A 1 93 ? -14.469 3.18 18.141 1 96.06 93 PRO A CA 1
ATOM 727 C C . PRO A 1 93 ? -15.805 3.885 18.328 1 96.06 93 PRO A C 1
ATOM 729 O O . PRO A 1 93 ? -16.828 3.42 17.828 1 96.06 93 PRO A O 1
ATOM 732 N N . GLU A 1 94 ? -15.836 4.965 19 1 96.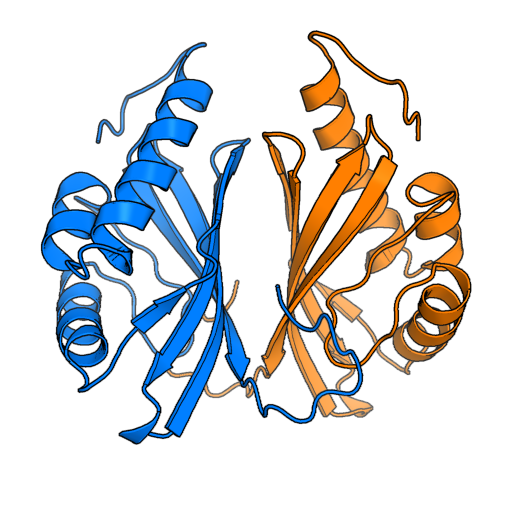56 94 GLU A N 1
ATOM 733 C CA . GLU A 1 94 ? -17.094 5.652 19.281 1 96.56 94 GLU A CA 1
ATOM 734 C C . GLU A 1 94 ? -17.734 6.184 18 1 96.56 94 GLU A C 1
ATOM 736 O O . GLU A 1 94 ? -18.938 6.391 17.938 1 96.56 94 GLU A O 1
ATOM 741 N N . ALA A 1 95 ? -16.891 6.41 17.031 1 96.69 95 ALA A N 1
ATOM 742 C CA . ALA A 1 95 ? -17.375 6.91 15.75 1 96.69 95 ALA A CA 1
ATOM 743 C C . ALA A 1 95 ? -17.562 5.77 14.75 1 96.69 95 ALA A C 1
ATOM 745 O O . ALA A 1 95 ? -17.906 6 13.594 1 96.69 95 ALA A O 1
ATOM 746 N N . GLY A 1 96 ? -17.297 4.508 15.18 1 96.81 96 GLY A N 1
ATOM 747 C CA . GLY A 1 96 ? -17.438 3.342 14.32 1 96.81 96 GLY A CA 1
ATOM 748 C C . GLY A 1 96 ? -16.375 3.266 13.234 1 96.81 96 GLY A C 1
ATOM 749 O O . GLY A 1 96 ? -16.594 2.652 12.188 1 96.81 96 GLY A O 1
ATOM 750 N N . ILE A 1 97 ? -15.234 3.885 13.406 1 97.5 97 ILE A N 1
ATOM 751 C CA . ILE A 1 97 ? -14.164 3.918 12.414 1 97.5 97 ILE A CA 1
ATOM 752 C C . ILE A 1 97 ? -13.141 2.828 12.727 1 97.5 97 ILE A C 1
ATOM 754 O O . ILE A 1 97 ? -12.492 2.857 13.773 1 97.5 97 ILE A O 1
ATOM 758 N N . HIS A 1 98 ? -13.016 1.851 11.898 1 98.56 98 HIS A N 1
ATOM 759 C CA . HIS A 1 98 ? -12.008 0.798 11.891 1 98.56 98 HIS A CA 1
ATOM 760 C C . HIS A 1 98 ? -11.516 0.521 10.469 1 98.56 98 HIS A C 1
ATOM 762 O O . HIS A 1 98 ? -12.25 -0.044 9.656 1 98.56 98 HIS A O 1
ATOM 768 N N . ARG A 1 99 ? -10.266 0.982 10.188 1 98.75 99 ARG A N 1
ATOM 769 C CA . ARG A 1 99 ? -9.781 0.897 8.812 1 98.75 99 ARG A CA 1
ATOM 770 C C . ARG A 1 99 ? -8.328 0.429 8.781 1 98.75 99 ARG A C 1
ATOM 772 O O . ARG A 1 99 ? -7.555 0.711 9.695 1 98.75 99 ARG A O 1
ATOM 779 N N . ALA A 1 100 ? -8 -0.31 7.816 1 98.94 100 ALA A N 1
ATOM 780 C CA . ALA A 1 100 ? -6.625 -0.503 7.363 1 98.94 100 ALA A CA 1
ATOM 781 C C . ALA A 1 100 ? -6.297 0.422 6.195 1 98.94 100 ALA A C 1
ATOM 783 O O . ALA A 1 100 ? -7.09 0.552 5.258 1 98.94 100 ALA A O 1
ATOM 784 N N . ILE A 1 101 ? -5.129 1.068 6.238 1 98.94 101 ILE A N 1
ATOM 785 C CA . ILE A 1 101 ? -4.797 2.074 5.238 1 98.94 101 ILE A CA 1
ATOM 786 C C . ILE A 1 101 ? -3.369 1.854 4.742 1 98.94 101 ILE A C 1
ATOM 788 O O . ILE A 1 101 ? -2.463 1.582 5.535 1 98.94 101 ILE A O 1
ATOM 792 N N . MET A 1 102 ? -3.162 1.939 3.471 1 98.94 102 MET A N 1
ATOM 793 C CA . MET A 1 102 ? -1.828 2.133 2.906 1 98.94 102 MET A CA 1
ATOM 794 C C . MET A 1 102 ? -1.748 3.445 2.135 1 98.94 102 MET A C 1
ATOM 796 O O . MET A 1 102 ? -2.588 3.719 1.274 1 98.94 102 MET A O 1
ATOM 800 N N . ASP A 1 103 ? -0.792 4.25 2.496 1 98.88 103 ASP A N 1
ATOM 801 C CA . ASP A 1 103 ? -0.437 5.48 1.796 1 98.88 103 ASP A CA 1
ATOM 802 C C . ASP A 1 103 ? 0.823 5.293 0.955 1 98.88 103 ASP A C 1
ATOM 804 O O . ASP A 1 103 ? 1.815 4.734 1.431 1 98.88 103 ASP A O 1
ATOM 808 N N . ARG A 1 104 ? 0.732 5.664 -0.26 1 98.88 104 ARG A N 1
ATOM 809 C CA . ARG A 1 104 ? 1.869 5.758 -1.171 1 98.88 104 ARG A CA 1
ATOM 810 C C . ARG A 1 104 ? 2.191 7.211 -1.498 1 98.88 104 ARG A C 1
ATOM 812 O O . ARG A 1 104 ? 1.313 7.969 -1.917 1 98.88 104 ARG A O 1
ATOM 819 N N . LEU A 1 105 ? 3.408 7.641 -1.29 1 98.81 105 LEU A N 1
ATOM 820 C CA . LEU A 1 105 ? 3.84 9.008 -1.532 1 98.81 105 LEU A CA 1
ATOM 821 C C . LEU A 1 105 ? 5.012 9.047 -2.51 1 98.81 105 LEU A C 1
ATOM 823 O O . LEU A 1 105 ? 5.922 8.219 -2.424 1 98.81 105 LEU A O 1
ATOM 827 N N . LYS A 1 106 ? 5 10.008 -3.396 1 98.81 106 LYS A N 1
ATOM 828 C CA . LYS A 1 106 ? 6.105 10.242 -4.32 1 98.81 106 LYS A CA 1
ATOM 829 C C . LYS A 1 106 ? 7.023 11.352 -3.814 1 98.81 106 LYS A C 1
ATOM 831 O O . LYS A 1 106 ? 6.555 12.422 -3.432 1 98.81 106 LYS A O 1
ATOM 836 N N . PHE A 1 107 ? 8.266 11.102 -3.85 1 98.75 107 PHE A N 1
ATOM 837 C CA . PHE A 1 107 ? 9.266 12.062 -3.398 1 98.75 107 PHE A CA 1
ATOM 838 C C . PHE A 1 107 ? 9.695 12.977 -4.539 1 98.75 107 PHE A C 1
ATOM 840 O O . PHE A 1 107 ? 9.773 12.539 -5.691 1 98.75 107 PHE A O 1
ATOM 847 N N . GLU A 1 108 ? 9.953 14.148 -4.406 1 98.44 108 GLU A N 1
ATOM 848 C CA . GLU A 1 108 ? 10.883 15.062 -5.062 1 98.44 108 GLU A CA 1
ATOM 849 C C . GLU A 1 108 ? 11.969 15.531 -4.094 1 98.44 108 GLU A C 1
ATOM 851 O O . GLU A 1 108 ? 11.695 16.312 -3.184 1 98.44 108 GLU A O 1
ATOM 856 N N . GLY A 1 109 ? 13.227 15.008 -4.336 1 98.38 109 GLY A N 1
ATOM 857 C CA . GLY A 1 109 ? 14.156 15.125 -3.223 1 98.38 109 GLY A CA 1
ATOM 858 C C . GLY A 1 109 ? 13.68 14.422 -1.968 1 98.38 109 GLY A C 1
ATOM 859 O O . GLY A 1 109 ? 13.344 13.234 -2.004 1 98.38 109 GLY A O 1
ATOM 860 N N . THR A 1 110 ? 13.57 15.156 -0.842 1 98.81 110 THR A N 1
ATOM 861 C CA . THR A 1 110 ? 13.062 14.547 0.383 1 98.81 110 THR A CA 1
ATOM 862 C C . THR A 1 110 ? 11.664 15.07 0.708 1 98.81 110 THR A C 1
ATOM 864 O O . THR A 1 110 ? 11.156 14.859 1.811 1 98.81 110 THR A O 1
ATOM 867 N N . CYS A 1 111 ? 11.055 15.812 -0.251 1 98.81 111 CYS A N 1
ATOM 868 C CA . CYS A 1 111 ? 9.688 16.312 -0.11 1 98.81 111 CYS A CA 1
ATOM 869 C C . CYS A 1 111 ? 8.695 15.367 -0.782 1 98.81 111 CYS A C 1
ATOM 871 O O . CYS A 1 111 ? 9.047 14.641 -1.711 1 98.81 111 CYS A O 1
ATOM 873 N N . PHE A 1 112 ? 7.5 15.359 -0.298 1 98.75 112 PHE A N 1
ATOM 874 C CA . PHE A 1 112 ? 6.43 14.625 -0.963 1 98.75 112 PHE A CA 1
ATOM 875 C C . PHE A 1 112 ? 5.629 15.547 -1.878 1 98.75 112 PHE A C 1
ATOM 877 O O . PHE A 1 112 ? 5.332 16.688 -1.514 1 98.75 112 PHE A O 1
ATOM 884 N N . VAL A 1 113 ? 5.215 15.031 -3.047 1 98.5 113 VAL A N 1
ATOM 885 C CA . VAL A 1 113 ? 4.543 15.914 -3.998 1 98.5 113 VAL A CA 1
ATOM 886 C C . VAL A 1 113 ? 3.264 15.25 -4.504 1 98.5 113 VAL A C 1
ATOM 888 O O . VAL A 1 113 ? 2.438 15.891 -5.152 1 98.5 113 VAL A O 1
ATOM 891 N N . GLU A 1 114 ? 3.119 14.008 -4.289 1 98.56 114 GLU A N 1
ATOM 892 C CA . GLU A 1 114 ? 1.981 13.234 -4.785 1 98.56 114 GLU A CA 1
ATOM 893 C C . GLU A 1 114 ? 1.614 12.109 -3.82 1 98.56 114 GLU A C 1
ATOM 895 O O . GLU A 1 114 ? 2.494 11.492 -3.223 1 98.56 114 GLU A O 1
ATOM 900 N N . HIS A 1 115 ? 0.268 11.859 -3.635 1 98.69 115 HIS A N 1
ATOM 901 C CA . HIS A 1 115 ? -0.224 10.922 -2.633 1 98.69 115 HIS A CA 1
ATOM 902 C C . HIS A 1 115 ? -1.301 10.016 -3.213 1 98.69 115 HIS A C 1
ATOM 904 O O . HIS A 1 115 ? -2.191 10.477 -3.932 1 98.69 115 HIS A O 1
ATOM 910 N N . TRP A 1 116 ? -1.159 8.75 -3.027 1 98.81 116 TRP A N 1
ATOM 911 C CA . TRP A 1 116 ? -2.189 7.738 -3.238 1 98.81 116 TRP A CA 1
ATOM 912 C C . TRP A 1 116 ? -2.525 7.02 -1.935 1 98.81 116 TRP A C 1
ATOM 914 O O . TRP A 1 116 ? -1.67 6.883 -1.057 1 98.81 116 TRP A O 1
ATOM 924 N N . ASP A 1 117 ? -3.701 6.535 -1.865 1 98.81 117 ASP A N 1
ATOM 925 C CA . ASP A 1 117 ? -4.012 5.648 -0.748 1 98.81 117 ASP A CA 1
ATOM 926 C C . ASP A 1 117 ? -5.074 4.625 -1.139 1 98.81 117 ASP A C 1
ATOM 928 O O . ASP A 1 117 ? -5.703 4.746 -2.189 1 98.81 117 ASP A O 1
ATOM 932 N N . VAL A 1 118 ? -5.109 3.559 -0.462 1 98.94 118 VAL A N 1
ATOM 933 C CA . VAL A 1 118 ? -6.156 2.545 -0.437 1 98.94 118 VAL A CA 1
ATOM 934 C C . VAL A 1 118 ? -6.621 2.316 1 1 98.94 118 VAL A C 1
ATOM 936 O O . VAL A 1 118 ? -5.801 2.197 1.912 1 98.94 118 VAL A O 1
ATOM 939 N N . ILE A 1 119 ? -7.902 2.309 1.217 1 98.88 119 ILE A N 1
ATOM 940 C CA . ILE A 1 119 ? -8.516 2.244 2.537 1 98.88 119 ILE A CA 1
ATOM 941 C C . ILE A 1 119 ? -9.539 1.112 2.572 1 98.88 119 ILE A C 1
ATOM 943 O O . ILE A 1 119 ? -10.406 1.021 1.698 1 98.88 119 ILE A O 1
ATOM 947 N N . GLN A 1 120 ? -9.445 0.283 3.584 1 98.88 120 GLN A N 1
ATOM 948 C CA . GLN A 1 120 ? -10.344 -0.863 3.688 1 98.88 120 GLN A CA 1
ATOM 949 C C . GLN A 1 120 ? -10.93 -0.976 5.094 1 98.88 120 GLN A C 1
ATOM 951 O O . GLN A 1 120 ? -10.195 -0.942 6.082 1 98.88 120 GLN A O 1
ATOM 956 N N . PRO A 1 121 ? -12.281 -1.115 5.211 1 98.62 121 PRO A N 1
ATOM 957 C CA . PRO A 1 121 ? -12.875 -1.313 6.535 1 98.62 121 PRO A CA 1
ATOM 958 C C . PRO A 1 121 ? -12.406 -2.598 7.211 1 98.62 121 PRO A C 1
ATOM 960 O O . PRO A 1 121 ? -12.164 -3.604 6.539 1 98.62 121 PRO A O 1
ATOM 963 N N . ILE A 1 122 ? -12.258 -2.514 8.438 1 98.62 122 ILE A N 1
ATOM 964 C CA . ILE A 1 122 ? -12.047 -3.666 9.312 1 98.62 122 ILE A CA 1
ATOM 965 C C . ILE A 1 122 ? -13.344 -4 10.047 1 98.62 122 ILE A C 1
ATOM 967 O O . ILE A 1 122 ? -13.859 -3.18 10.812 1 98.62 122 ILE A O 1
ATOM 971 N N . PHE A 1 123 ? -13.812 -5.176 9.938 1 97.5 123 PHE A N 1
ATOM 972 C CA . PHE A 1 123 ? -15.117 -5.527 10.5 1 97.5 123 PHE A CA 1
ATOM 973 C C . PHE A 1 123 ? -14.945 -6.266 11.82 1 97.5 123 PHE A C 1
ATOM 975 O O . PHE A 1 123 ? -15.836 -6.227 12.672 1 97.5 123 PHE A O 1
ATOM 982 N N . GLY A 1 124 ? -13.812 -6.938 12.047 1 96.38 124 GLY A N 1
ATOM 983 C CA . GLY A 1 124 ? -13.547 -7.605 13.312 1 96.38 124 GLY A CA 1
ATOM 984 C C . GLY A 1 124 ? -13.906 -9.078 13.289 1 96.38 124 GLY A C 1
ATOM 985 O O . GLY A 1 124 ? -13.594 -9.812 14.234 1 96.38 124 GLY A O 1
ATOM 986 N N . ASN A 1 125 ? -14.57 -9.523 12.227 1 97.56 125 ASN A N 1
ATOM 987 C CA . ASN A 1 125 ? -14.945 -10.93 12.078 1 97.56 125 ASN A CA 1
ATOM 988 C C . ASN A 1 125 ? -14.32 -11.547 10.828 1 97.56 125 ASN A C 1
ATOM 990 O O . ASN A 1 125 ? -14.898 -12.453 10.227 1 97.56 125 ASN A O 1
ATOM 994 N N . GLU A 1 126 ? -13.234 -11.102 10.539 1 97.5 126 GLU A N 1
ATOM 995 C CA . GLU A 1 126 ? -12.562 -11.586 9.344 1 97.5 126 GLU A CA 1
ATOM 996 C C . GLU A 1 126 ? -12.258 -13.078 9.445 1 97.5 126 GLU A C 1
ATOM 998 O O . GLU A 1 126 ? -12.055 -13.602 10.539 1 97.5 126 GLU A O 1
ATOM 1003 N N . THR A 1 127 ? -12.133 -13.727 8.344 1 96.31 127 THR A N 1
ATOM 1004 C CA . THR A 1 127 ? -11.812 -15.148 8.258 1 96.31 127 THR A CA 1
ATOM 1005 C C . THR A 1 127 ? -10.398 -15.414 8.75 1 96.31 127 THR A C 1
ATOM 1007 O O . THR A 1 127 ? -10.164 -16.375 9.492 1 96.31 127 THR A O 1
ATOM 1010 N N . ASN A 1 128 ? -9.477 -14.625 8.367 1 96.62 128 ASN A N 1
ATOM 1011 C CA . ASN A 1 128 ? -8.07 -14.758 8.734 1 96.62 128 ASN A CA 1
ATOM 1012 C C . ASN A 1 128 ? -7.785 -14.125 10.094 1 96.62 128 ASN A C 1
ATOM 1014 O O . ASN A 1 128 ? -7.977 -12.922 10.273 1 96.62 128 ASN A O 1
ATOM 1018 N N . PRO A 1 129 ? -7.285 -14.836 11.031 1 96.25 129 PRO A N 1
ATOM 1019 C CA . PRO A 1 129 ? -6.984 -14.25 12.344 1 96.25 129 PRO A CA 1
ATOM 1020 C C . PRO A 1 129 ? -5.801 -13.289 12.297 1 96.25 129 PRO A C 1
ATOM 1022 O O . PRO A 1 129 ? -5.574 -12.539 13.25 1 96.25 129 PRO A O 1
ATOM 1025 N N . LEU A 1 130 ? -4.996 -13.219 11.18 1 97.44 130 LEU A N 1
ATOM 1026 C CA . LEU A 1 130 ? -3.844 -12.344 11.008 1 97.44 130 LEU A CA 1
ATOM 1027 C C . LEU A 1 130 ? -4.184 -11.18 10.078 1 97.44 130 LEU A C 1
ATOM 1029 O O . LEU A 1 130 ? -3.289 -10.539 9.523 1 97.44 130 LEU A O 1
ATOM 1033 N N . ALA A 1 131 ? -5.395 -10.883 9.969 1 98.31 131 ALA A N 1
ATOM 1034 C CA . ALA A 1 131 ? -5.867 -9.953 8.945 1 98.31 131 ALA A CA 1
ATOM 1035 C C . ALA A 1 131 ? -5.219 -8.586 9.109 1 98.31 131 ALA A C 1
ATOM 1037 O O . AL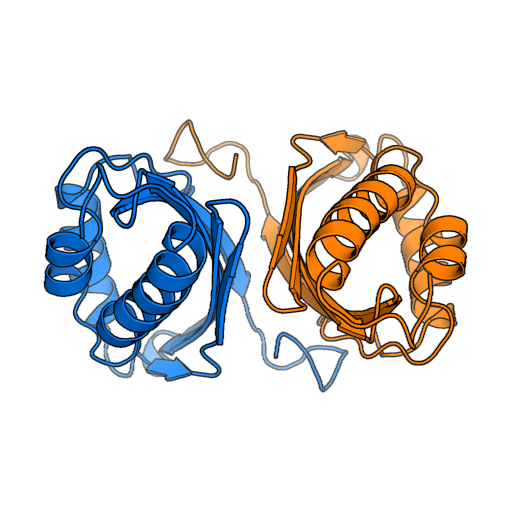A A 1 131 ? -5.152 -8.047 10.219 1 98.31 131 ALA A O 1
ATOM 1038 N N . PHE A 1 132 ? -4.594 -8.031 8.031 1 98.69 132 PHE A N 1
ATOM 1039 C CA . PHE A 1 132 ? -4.227 -6.645 7.77 1 98.69 132 PHE A CA 1
ATOM 1040 C C . PHE A 1 132 ? -2.854 -6.328 8.352 1 98.69 132 PHE A C 1
ATOM 1042 O O . PHE A 1 132 ? -2.143 -5.457 7.848 1 98.69 132 PHE A O 1
ATOM 1049 N N . PHE A 1 133 ? -2.539 -6.953 9.555 1 98 133 PHE A N 1
ATOM 1050 C CA . PHE A 1 133 ? -1.316 -6.512 10.219 1 98 133 PHE A CA 1
ATOM 1051 C C . PHE A 1 133 ? -0.516 -7.707 10.727 1 98 133 PHE A C 1
ATOM 1053 O O . PHE A 1 133 ? -1.083 -8.758 11.031 1 98 133 PHE A O 1
ATOM 1060 N N . CYS B 1 1 ? 13.641 -17.391 -7.328 1 98.19 1 CYS B N 1
ATOM 1061 C CA . CYS B 1 1 ? 14.188 -16.5 -6.312 1 98.19 1 CYS B CA 1
ATOM 1062 C C . CYS B 1 1 ? 15.273 -17.203 -5.504 1 98.19 1 CYS B C 1
ATOM 1064 O O . CYS B 1 1 ? 15.477 -18.406 -5.648 1 98.19 1 CYS B O 1
ATOM 1066 N N . ASP B 1 2 ? 16.016 -16.438 -4.762 1 98 2 ASP B N 1
ATOM 1067 C CA . ASP B 1 2 ? 17.094 -16.922 -3.91 1 98 2 ASP B CA 1
ATOM 1068 C C . ASP B 1 2 ? 16.953 -16.406 -2.48 1 98 2 ASP B C 1
ATOM 1070 O O . ASP B 1 2 ? 17.219 -15.234 -2.209 1 98 2 ASP B O 1
ATOM 1074 N N . PRO B 1 3 ? 16.562 -17.234 -1.512 1 96.94 3 PRO B N 1
ATOM 1075 C CA . PRO B 1 3 ? 16.359 -16.797 -0.132 1 96.94 3 PRO B CA 1
ATOM 1076 C C . PRO B 1 3 ? 17.656 -16.422 0.574 1 96.94 3 PRO B C 1
ATOM 1078 O O . PRO B 1 3 ? 17.625 -15.797 1.64 1 96.94 3 PRO B O 1
ATOM 1081 N N . LYS B 1 4 ? 18.75 -16.766 0.011 1 97.31 4 LYS B N 1
ATOM 1082 C CA . LYS B 1 4 ? 20.031 -16.484 0.645 1 97.31 4 LYS B CA 1
ATOM 1083 C C . LYS B 1 4 ? 20.719 -15.305 -0.011 1 97.31 4 LYS B C 1
ATOM 1085 O O . LYS B 1 4 ? 21.844 -14.938 0.372 1 97.31 4 LYS B O 1
ATOM 1090 N N . ALA B 1 5 ? 20.031 -14.75 -1.045 1 97.69 5 ALA B N 1
ATOM 1091 C CA . ALA B 1 5 ? 20.625 -13.562 -1.677 1 97.69 5 ALA B CA 1
ATOM 1092 C C . ALA B 1 5 ? 20.938 -12.492 -0.64 1 97.69 5 ALA B C 1
ATOM 1094 O O . ALA B 1 5 ? 20.172 -12.273 0.297 1 97.69 5 ALA B O 1
ATOM 1095 N N . SER B 1 6 ? 22.078 -11.859 -0.729 1 95.94 6 SER B N 1
ATOM 1096 C CA . SER B 1 6 ? 22.531 -10.836 0.209 1 95.94 6 SER B CA 1
ATOM 1097 C C . SER B 1 6 ? 23.562 -9.922 -0.431 1 95.94 6 SER B C 1
ATOM 1099 O O . SER B 1 6 ? 23.812 -10 -1.636 1 95.94 6 SER B O 1
ATOM 1101 N N . GLY B 1 7 ? 23.938 -8.898 0.326 1 94.5 7 GLY B N 1
ATOM 1102 C CA . GLY B 1 7 ? 25.016 -8.047 -0.151 1 94.5 7 GLY B CA 1
ATOM 1103 C C . GLY B 1 7 ? 24.531 -6.75 -0.77 1 94.5 7 GLY B C 1
ATOM 1104 O O . GLY B 1 7 ? 23.359 -6.391 -0.622 1 94.5 7 GLY B O 1
ATOM 1105 N N . ARG B 1 8 ? 25.438 -6.121 -1.381 1 91.12 8 ARG B N 1
ATOM 1106 C CA . ARG B 1 8 ? 25.219 -4.754 -1.846 1 91.12 8 ARG B CA 1
ATOM 1107 C C . ARG B 1 8 ? 24.234 -4.723 -3.012 1 91.12 8 ARG B C 1
ATOM 1109 O O . ARG B 1 8 ? 23.547 -3.725 -3.221 1 91.12 8 ARG B O 1
ATOM 1116 N N . SER B 1 9 ? 24.109 -5.754 -3.695 1 96.19 9 SER B N 1
ATOM 1117 C CA . SER B 1 9 ? 23.266 -5.773 -4.879 1 96.19 9 SER B CA 1
ATOM 1118 C C . SER B 1 9 ? 21.859 -6.281 -4.547 1 96.19 9 SER B C 1
ATOM 1120 O O . SER B 1 9 ? 21.016 -6.391 -5.43 1 96.19 9 SER B O 1
ATOM 1122 N N . LEU B 1 10 ? 21.594 -6.574 -3.322 1 98 10 LEU B N 1
ATOM 1123 C CA . LEU B 1 10 ? 20.328 -7.203 -2.926 1 98 10 LEU B CA 1
ATOM 1124 C C . LEU B 1 10 ? 19.141 -6.32 -3.289 1 98 10 LEU B C 1
ATOM 1126 O O . LEU B 1 10 ? 18.172 -6.797 -3.865 1 98 10 LEU B O 1
ATOM 1130 N N . GLU B 1 11 ? 19.25 -5.129 -2.959 1 97.12 11 GLU B N 1
ATOM 1131 C CA . GLU B 1 11 ? 18.125 -4.238 -3.234 1 97.12 11 GLU B CA 1
ATOM 1132 C C . GLU B 1 11 ? 17.844 -4.156 -4.73 1 97.12 11 GLU B C 1
ATOM 1134 O O . GLU B 1 11 ? 16.672 -4.145 -5.148 1 97.12 11 GLU B O 1
ATOM 1139 N N . ALA B 1 12 ? 18.891 -4.035 -5.492 1 97.44 12 ALA B N 1
ATOM 1140 C CA . ALA B 1 12 ? 18.734 -4.023 -6.941 1 97.44 12 ALA B CA 1
ATOM 1141 C C . ALA B 1 12 ? 18.047 -5.301 -7.426 1 97.44 12 ALA B C 1
ATOM 1143 O O . ALA B 1 12 ? 17.172 -5.254 -8.297 1 97.44 12 ALA B O 1
ATOM 1144 N N . LYS B 1 13 ? 18.422 -6.379 -6.926 1 98.62 13 LYS B N 1
ATOM 1145 C CA . LYS B 1 13 ? 17.812 -7.656 -7.285 1 98.62 13 LYS B CA 1
ATOM 1146 C C . LYS B 1 13 ? 16.359 -7.711 -6.84 1 98.62 13 LYS B C 1
ATOM 1148 O O . LYS B 1 13 ? 15.516 -8.297 -7.527 1 98.62 13 LYS B O 1
ATOM 1153 N N . GLN B 1 14 ? 16.047 -7.148 -5.691 1 98.81 14 GLN B N 1
ATOM 1154 C CA . GLN B 1 14 ? 14.68 -7.117 -5.18 1 98.81 14 GLN B CA 1
ATOM 1155 C C . GLN B 1 14 ? 13.781 -6.254 -6.059 1 98.81 14 GLN B C 1
ATOM 1157 O O . GLN B 1 14 ? 12.609 -6.574 -6.266 1 98.81 14 GLN B O 1
ATOM 1162 N N . LYS B 1 15 ? 14.352 -5.176 -6.586 1 98.56 15 LYS B N 1
ATOM 1163 C CA . LYS B 1 15 ? 13.609 -4.328 -7.516 1 98.56 15 LYS B CA 1
ATOM 1164 C C . LYS B 1 15 ? 13.227 -5.098 -8.773 1 98.56 15 LYS B C 1
ATOM 1166 O O . LYS B 1 15 ? 12.102 -4.977 -9.258 1 98.56 15 LYS B O 1
ATOM 1171 N N . VAL B 1 16 ? 14.109 -5.859 -9.281 1 98.69 16 VAL B N 1
ATOM 1172 C CA . VAL B 1 16 ? 13.828 -6.684 -10.453 1 98.69 16 VAL B CA 1
ATOM 1173 C C . VAL B 1 16 ? 12.812 -7.762 -10.094 1 98.69 16 VAL B C 1
ATOM 1175 O O . VAL B 1 16 ? 11.867 -8.008 -10.852 1 98.69 16 VAL B O 1
ATOM 1178 N N . ALA B 1 17 ? 12.93 -8.359 -8.945 1 98.88 17 ALA B N 1
ATOM 1179 C CA . ALA B 1 17 ? 12.078 -9.461 -8.508 1 98.88 17 ALA B CA 1
ATOM 1180 C C . ALA B 1 17 ? 10.625 -9.016 -8.375 1 98.88 17 ALA B C 1
ATOM 1182 O O . ALA B 1 17 ? 9.719 -9.688 -8.867 1 98.88 17 ALA B O 1
ATOM 1183 N N . ILE B 1 18 ? 10.383 -7.926 -7.711 1 98.94 18 ILE B N 1
ATOM 1184 C CA . ILE B 1 18 ? 9.008 -7.484 -7.48 1 98.94 18 ILE B CA 1
ATOM 1185 C C . ILE B 1 18 ? 8.344 -7.145 -8.812 1 98.94 18 ILE B C 1
ATOM 1187 O O . ILE B 1 18 ? 7.152 -7.402 -9 1 98.94 18 ILE B O 1
ATOM 1191 N N . ARG B 1 19 ? 9.094 -6.531 -9.742 1 98.88 19 ARG B N 1
ATOM 1192 C CA . ARG B 1 19 ? 8.531 -6.184 -11.047 1 98.88 19 ARG B CA 1
ATOM 1193 C C . ARG B 1 19 ? 8.234 -7.43 -11.867 1 98.88 19 ARG B C 1
ATOM 1195 O O . ARG B 1 19 ? 7.207 -7.512 -12.539 1 98.88 19 ARG B O 1
ATOM 1202 N N . ASP B 1 20 ? 9.164 -8.359 -11.82 1 98.94 20 ASP B N 1
ATOM 1203 C CA . ASP B 1 20 ? 8.922 -9.625 -12.516 1 98.94 20 ASP B CA 1
ATOM 1204 C C . ASP B 1 20 ? 7.73 -10.359 -11.922 1 98.94 20 ASP B C 1
ATOM 1206 O O . ASP B 1 20 ? 6.895 -10.891 -12.656 1 98.94 20 ASP B O 1
ATOM 1210 N N . PHE B 1 21 ? 7.637 -10.406 -10.594 1 98.94 21 PHE B N 1
ATOM 1211 C CA . PHE B 1 21 ? 6.492 -11.016 -9.93 1 98.94 21 PHE B CA 1
ATOM 1212 C C . PHE B 1 21 ? 5.195 -10.352 -10.383 1 98.94 21 PHE B C 1
ATOM 1214 O O . PHE B 1 21 ? 4.246 -11.039 -10.773 1 98.94 21 PHE B O 1
ATOM 1221 N N . ALA B 1 22 ? 5.141 -9.062 -10.328 1 98.94 22 ALA B N 1
ATOM 1222 C CA . ALA B 1 22 ? 3.939 -8.328 -10.719 1 98.94 22 ALA B CA 1
ATOM 1223 C C . ALA B 1 22 ? 3.549 -8.641 -12.164 1 98.94 22 ALA B C 1
ATOM 1225 O O . ALA B 1 22 ? 2.365 -8.781 -12.477 1 98.94 22 ALA B O 1
ATOM 1226 N N . HIS B 1 23 ? 4.535 -8.68 -13.016 1 98.88 23 HIS B N 1
ATOM 1227 C CA . HIS B 1 23 ? 4.277 -8.961 -14.422 1 98.88 23 HIS B CA 1
ATOM 1228 C C . HIS B 1 23 ? 3.648 -10.336 -14.602 1 98.88 23 HIS B C 1
ATOM 1230 O O . HIS B 1 23 ? 2.613 -10.477 -15.258 1 98.88 23 HIS B O 1
ATOM 1236 N N . ILE B 1 24 ? 4.203 -11.391 -14.008 1 98.88 24 ILE B N 1
ATOM 1237 C CA . ILE B 1 24 ? 3.684 -12.742 -14.125 1 98.88 24 ILE B CA 1
ATOM 1238 C C . ILE B 1 24 ? 2.307 -12.828 -13.469 1 98.88 24 ILE B C 1
ATOM 1240 O O . ILE B 1 24 ? 1.371 -13.391 -14.047 1 98.88 24 ILE B O 1
ATOM 1244 N N . PHE B 1 25 ? 2.17 -12.227 -12.297 1 98.81 25 PHE B N 1
ATOM 1245 C CA . PHE B 1 25 ? 1.01 -12.336 -11.422 1 98.81 25 PHE B CA 1
ATOM 1246 C C . PHE B 1 25 ? -0.175 -11.57 -11.992 1 98.81 25 PHE B C 1
ATOM 1248 O O . PHE B 1 25 ? -1.301 -12.07 -12 1 98.81 25 PHE B O 1
ATOM 1255 N N . LEU B 1 26 ? 0.071 -10.398 -12.578 1 98.81 26 LEU B N 1
ATOM 1256 C CA . LEU B 1 26 ? -1.031 -9.508 -12.922 1 98.81 26 LEU B CA 1
ATOM 1257 C C . LEU B 1 26 ? -1.169 -9.367 -14.438 1 98.81 26 LEU B C 1
ATOM 1259 O O . LEU B 1 26 ? -2.281 -9.234 -14.953 1 98.81 26 LEU B O 1
ATOM 1263 N N . VAL B 1 27 ? -0.108 -9.312 -15.133 1 98.44 27 VAL B N 1
ATOM 1264 C CA . VAL B 1 27 ? -0.171 -9.125 -16.578 1 98.44 27 VAL B CA 1
ATOM 1265 C C . VAL B 1 27 ? -0.41 -10.469 -17.266 1 98.44 27 VAL B C 1
ATOM 1267 O O . VAL B 1 27 ? -1.365 -10.625 -18.031 1 98.44 27 VAL B O 1
ATOM 1270 N N . GLU B 1 28 ? 0.404 -11.438 -16.953 1 98.25 28 GLU B N 1
ATOM 1271 C CA . GLU B 1 28 ? 0.219 -12.766 -17.531 1 98.25 28 GLU B CA 1
ATOM 1272 C C . GLU B 1 28 ? -0.91 -13.523 -16.844 1 98.25 28 GLU B C 1
ATOM 1274 O O . GLU B 1 28 ? -1.362 -14.562 -17.328 1 98.25 28 GLU B O 1
ATOM 1279 N N . LYS B 1 29 ? -1.362 -13.031 -15.742 1 98.06 29 LYS B N 1
ATOM 1280 C CA . LYS B 1 29 ? -2.449 -13.602 -14.945 1 98.06 29 LYS B CA 1
ATOM 1281 C C . LYS B 1 29 ? -2.189 -15.07 -14.625 1 98.06 29 LYS B C 1
ATOM 1283 O O . LYS B 1 29 ? -3.066 -15.914 -14.812 1 98.06 29 LYS B O 1
ATOM 1288 N N . ASP B 1 30 ? -0.932 -15.305 -14.156 1 98.25 30 ASP B N 1
ATOM 1289 C CA . ASP B 1 30 ? -0.5 -16.656 -13.844 1 98.25 30 ASP B CA 1
ATOM 1290 C C . ASP B 1 30 ? -0.021 -16.766 -12.398 1 98.25 30 ASP B C 1
ATOM 1292 O O . ASP B 1 30 ? 1.184 -16.797 -12.141 1 98.25 30 ASP B O 1
ATOM 1296 N N . PRO B 1 31 ? -0.943 -16.906 -11.445 1 98.12 31 PRO B N 1
ATOM 1297 C CA . PRO B 1 31 ? -0.566 -16.953 -10.031 1 98.12 31 PRO B CA 1
ATOM 1298 C C . PRO B 1 31 ? 0.333 -18.141 -9.695 1 98.12 31 PRO B C 1
ATOM 1300 O O . PRO B 1 31 ? 1.27 -18 -8.898 1 98.12 31 PRO B O 1
ATOM 1303 N N . LYS B 1 32 ? 0.049 -19.266 -10.227 1 97.94 32 LYS B N 1
ATOM 1304 C CA . LYS B 1 32 ? 0.855 -20.438 -9.906 1 97.94 32 LYS B CA 1
ATOM 1305 C C . LYS B 1 32 ? 2.318 -20.219 -10.281 1 97.94 32 LYS B C 1
ATOM 1307 O O . LYS B 1 32 ? 3.217 -20.484 -9.477 1 97.94 32 LYS B O 1
ATOM 1312 N N . ARG B 1 33 ? 2.576 -19.781 -11.453 1 98.62 33 ARG B N 1
ATOM 1313 C CA . ARG B 1 33 ? 3.947 -19.547 -11.891 1 98.62 33 ARG B CA 1
ATOM 1314 C C . ARG B 1 33 ? 4.613 -18.469 -11.039 1 98.62 33 ARG B C 1
ATOM 1316 O O . ARG B 1 33 ? 5.797 -18.578 -10.711 1 98.62 33 ARG B O 1
ATOM 1323 N N . ALA B 1 34 ? 3.879 -17.391 -10.734 1 98.75 34 ALA B N 1
ATOM 1324 C CA . ALA B 1 34 ? 4.43 -16.328 -9.898 1 98.75 34 ALA B CA 1
ATOM 1325 C C . ALA B 1 34 ? 4.844 -16.859 -8.531 1 98.75 34 ALA B C 1
ATOM 1327 O O . ALA B 1 34 ? 5.938 -16.547 -8.047 1 98.75 34 ALA B O 1
ATOM 1328 N N . PHE B 1 35 ? 3.994 -17.656 -7.895 1 98.56 35 PHE B N 1
ATOM 1329 C CA . PHE B 1 35 ? 4.281 -18.219 -6.582 1 98.56 35 PHE B CA 1
ATOM 1330 C C . PHE B 1 35 ? 5.453 -19.188 -6.656 1 98.56 35 PHE B C 1
ATOM 1332 O O . PHE B 1 35 ? 6.316 -19.188 -5.777 1 98.56 35 PHE B O 1
ATOM 1339 N N . ASP B 1 36 ? 5.48 -20.016 -7.66 1 98.5 36 ASP B N 1
ATOM 1340 C CA . ASP B 1 36 ? 6.582 -20.953 -7.82 1 98.5 36 ASP B CA 1
ATOM 1341 C C . ASP B 1 36 ? 7.918 -20.234 -7.949 1 98.5 36 ASP B C 1
ATOM 1343 O O . ASP B 1 36 ? 8.938 -20.703 -7.445 1 98.5 36 ASP B O 1
ATOM 1347 N N . ALA B 1 37 ? 7.914 -19.141 -8.578 1 98.75 37 ALA B N 1
ATOM 1348 C CA . ALA B 1 37 ? 9.141 -18.406 -8.875 1 98.75 37 ALA B CA 1
ATOM 1349 C C . ALA B 1 37 ? 9.602 -17.594 -7.664 1 98.75 37 ALA B C 1
ATOM 1351 O O . ALA B 1 37 ? 10.797 -17.469 -7.41 1 98.75 37 ALA B O 1
ATOM 1352 N N . TYR B 1 38 ? 8.617 -17.047 -6.852 1 98.81 38 TYR B N 1
ATOM 1353 C CA . TYR B 1 38 ? 9.039 -16.031 -5.906 1 98.81 38 TYR B CA 1
ATOM 1354 C C . TYR B 1 38 ? 8.562 -16.359 -4.496 1 98.81 38 TYR B C 1
ATOM 1356 O O . TYR B 1 38 ? 8.984 -15.719 -3.527 1 98.81 38 TYR B O 1
ATOM 1364 N N . ILE B 1 39 ? 7.703 -17.297 -4.328 1 98.44 39 ILE B N 1
ATOM 1365 C CA . ILE B 1 39 ? 7.188 -17.734 -3.033 1 98.44 39 ILE B CA 1
ATOM 1366 C C . ILE B 1 39 ? 7.27 -19.25 -2.922 1 98.44 39 ILE B C 1
ATOM 1368 O O . ILE B 1 39 ? 6.246 -19.922 -2.791 1 98.44 39 ILE B O 1
ATOM 1372 N N . PRO B 1 40 ? 8.406 -19.781 -2.852 1 96.44 40 PRO B N 1
ATOM 1373 C CA . PRO B 1 40 ? 8.562 -21.25 -2.893 1 96.44 40 PRO B CA 1
ATOM 1374 C C . PRO B 1 40 ? 8.312 -21.906 -1.537 1 96.44 40 PRO B C 1
ATOM 1376 O O . PRO B 1 40 ? 8.188 -23.125 -1.455 1 96.44 40 PRO B O 1
ATOM 1379 N N . GLY B 1 41 ? 8.258 -21.188 -0.417 1 93.81 41 GLY B N 1
ATOM 1380 C CA . GLY B 1 41 ? 8.188 -21.766 0.918 1 93.81 41 GLY B CA 1
ATOM 1381 C C . GLY B 1 41 ? 7.066 -21.188 1.76 1 93.81 41 GLY B C 1
ATOM 1382 O O . GLY B 1 41 ? 5.918 -21.125 1.314 1 93.81 41 GLY B O 1
ATOM 1383 N N . VAL B 1 42 ? 7.469 -20.859 2.943 1 92.12 42 VAL B N 1
ATOM 1384 C CA . VAL B 1 42 ? 6.508 -20.312 3.895 1 92.12 42 VAL B CA 1
ATOM 1385 C C . VAL B 1 42 ? 5.906 -19.031 3.336 1 92.12 42 VAL B C 1
ATOM 1387 O O . VAL B 1 42 ? 6.625 -18.188 2.787 1 92.12 42 VAL B O 1
ATOM 1390 N N . TYR B 1 43 ? 4.688 -18.953 3.492 1 96.94 43 TYR B N 1
ATOM 1391 C CA . TYR B 1 43 ? 3.936 -17.797 3.027 1 96.94 43 TYR B CA 1
ATOM 1392 C C . TYR B 1 43 ? 2.902 -17.359 4.062 1 96.94 43 TYR B C 1
ATOM 1394 O O . TYR B 1 43 ? 1.829 -17.953 4.16 1 96.94 43 TYR B O 1
ATOM 1402 N N . THR B 1 44 ? 3.213 -16.328 4.828 1 98 44 THR B N 1
ATOM 1403 C CA . THR B 1 44 ? 2.293 -15.75 5.801 1 98 44 THR B CA 1
ATOM 1404 C C . THR B 1 44 ? 1.365 -14.742 5.133 1 98 44 THR B C 1
ATOM 1406 O O . THR B 1 44 ? 1.827 -13.828 4.445 1 98 44 THR B O 1
ATOM 1409 N N . GLN B 1 45 ? 0.081 -14.977 5.309 1 97.31 45 GLN B N 1
ATOM 1410 C CA . GLN B 1 45 ? -0.952 -14.188 4.648 1 97.31 45 GLN B CA 1
ATOM 1411 C C . GLN B 1 45 ? -1.671 -13.281 5.645 1 97.31 45 GLN B C 1
ATOM 1413 O O . GLN B 1 45 ? -1.981 -13.703 6.762 1 97.31 45 GLN B O 1
ATOM 1418 N N . HIS B 1 46 ? -1.899 -11.992 5.281 1 98.19 46 HIS B N 1
ATOM 1419 C CA . HIS B 1 46 ? -2.658 -11.078 6.129 1 98.19 46 HIS B CA 1
ATOM 1420 C C . HIS B 1 46 ? -3.916 -10.586 5.422 1 98.19 46 HIS B C 1
ATOM 1422 O O . HIS B 1 46 ? -4.578 -9.664 5.898 1 98.19 46 HIS B O 1
ATOM 1428 N N . ASN B 1 47 ? -4.25 -11.141 4.234 1 97.56 47 ASN B N 1
ATOM 1429 C CA . ASN B 1 47 ? -5.559 -10.883 3.637 1 97.56 47 ASN B CA 1
ATOM 1430 C C . ASN B 1 47 ? -6.691 -11.344 4.551 1 97.56 47 ASN B C 1
ATOM 1432 O O . ASN B 1 47 ? -6.637 -12.445 5.109 1 97.56 47 ASN B O 1
ATOM 1436 N N . PRO B 1 48 ? -7.652 -10.531 4.723 1 97.69 48 PRO B N 1
ATOM 1437 C CA . PRO B 1 48 ? -8.711 -10.875 5.676 1 97.69 48 PRO B CA 1
ATOM 1438 C C . PRO B 1 48 ? -9.484 -12.125 5.27 1 97.69 48 PRO B C 1
ATOM 1440 O O . PRO B 1 48 ? -10.086 -12.789 6.121 1 97.69 48 PRO B O 1
ATOM 1443 N N . ASP B 1 49 ? -9.477 -12.469 4.008 1 94.69 49 ASP B N 1
ATOM 1444 C CA . ASP B 1 49 ? -10.359 -13.523 3.516 1 94.69 49 ASP B CA 1
ATOM 1445 C C . ASP B 1 49 ? -9.586 -14.812 3.254 1 94.69 49 ASP B C 1
ATOM 1447 O O . ASP B 1 49 ? -10.18 -15.852 2.951 1 94.69 49 ASP B O 1
ATOM 1451 N N . ALA B 1 50 ? -8.266 -14.703 3.297 1 93.94 50 ALA B N 1
ATOM 1452 C CA . ALA B 1 50 ? -7.441 -15.852 2.92 1 93.94 50 ALA B CA 1
ATOM 1453 C C . ALA B 1 50 ? -6.523 -16.266 4.066 1 93.94 50 ALA B C 1
ATOM 1455 O O . ALA B 1 50 ? -5.926 -15.422 4.73 1 93.94 50 ALA B O 1
ATOM 1456 N N . LEU B 1 51 ? -6.402 -17.594 4.305 1 93.88 51 LEU B N 1
ATOM 1457 C CA . LEU B 1 51 ? -5.492 -18.109 5.312 1 93.88 51 LEU B CA 1
ATOM 1458 C C . LEU B 1 51 ? -4.078 -18.234 4.754 1 93.88 51 LEU B C 1
ATOM 1460 O O . LEU B 1 51 ? -3.879 -18.188 3.539 1 93.88 51 LEU B O 1
ATOM 1464 N N . SER B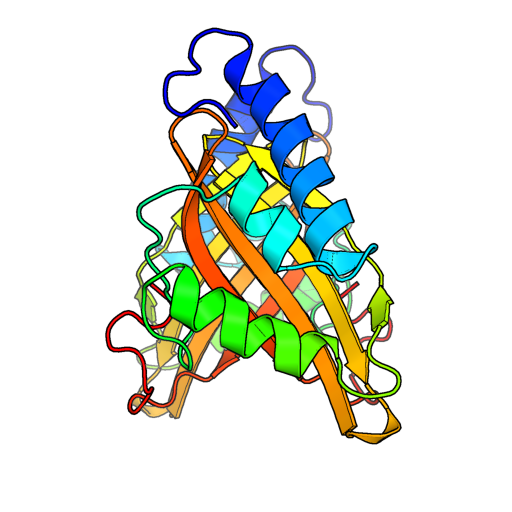 1 52 ? -3.166 -18.422 5.672 1 96.75 52 SER B N 1
ATOM 1465 C CA . SER B 1 52 ? -1.771 -18.594 5.281 1 96.75 52 SER B CA 1
ATOM 1466 C C . SER B 1 52 ? -1.559 -19.906 4.531 1 96.75 52 SER B C 1
ATOM 1468 O O . SER B 1 52 ? -2.285 -20.875 4.75 1 96.75 52 SER B O 1
ATOM 1470 N N . GLY B 1 53 ? -0.52 -19.844 3.719 1 96.62 53 GLY B N 1
ATOM 1471 C CA . GLY B 1 53 ? -0.157 -21.031 2.941 1 96.62 53 GLY B CA 1
ATOM 1472 C C . GLY B 1 53 ? -0.174 -20.781 1.444 1 96.62 53 GLY B C 1
ATOM 1473 O O . GLY B 1 53 ? -1.085 -20.125 0.928 1 96.62 53 GLY B O 1
ATOM 1474 N N . ARG B 1 54 ? 0.783 -21.328 0.763 1 95.12 54 ARG B N 1
ATOM 1475 C CA . ARG B 1 54 ? 0.963 -21.125 -0.67 1 95.12 54 ARG B CA 1
ATOM 1476 C C . ARG B 1 54 ? -0.159 -21.781 -1.463 1 95.12 54 ARG B C 1
ATOM 1478 O O . ARG B 1 54 ? -0.778 -21.141 -2.32 1 95.12 54 ARG B O 1
ATOM 1485 N N . GLU B 1 55 ? -0.464 -23.078 -1.132 1 94.19 55 GLU B N 1
ATOM 1486 C CA . GLU B 1 55 ? -1.372 -23.844 -1.971 1 94.19 55 GLU B CA 1
ATOM 1487 C C . GLU B 1 55 ? -2.797 -23.312 -1.888 1 94.19 55 GLU B C 1
ATOM 1489 O O . GLU B 1 55 ? -3.441 -23.078 -2.914 1 94.19 55 GLU B O 1
ATOM 1494 N N . PRO B 1 56 ? -3.289 -23.078 -0.691 1 91.31 56 PRO B N 1
ATOM 1495 C CA . PRO B 1 56 ? -4.625 -22.484 -0.636 1 91.31 56 PRO B CA 1
ATOM 1496 C C . PRO B 1 56 ? -4.695 -21.125 -1.354 1 91.31 56 PRO B C 1
ATOM 1498 O O . PRO B 1 56 ? -5.707 -20.812 -1.982 1 91.31 56 PRO B O 1
ATOM 1501 N N . ALA B 1 57 ? -3.684 -20.328 -1.301 1 94.81 57 ALA B N 1
ATOM 1502 C CA . ALA B 1 57 ? -3.648 -19.031 -1.987 1 94.81 57 ALA B CA 1
ATOM 1503 C C . ALA B 1 57 ? -3.691 -19.219 -3.502 1 94.81 57 ALA B C 1
ATOM 1505 O O . ALA B 1 57 ? -4.488 -18.578 -4.188 1 94.81 57 ALA B O 1
ATOM 1506 N N . ILE B 1 58 ? -2.859 -20.094 -4.016 1 96.38 58 ILE B N 1
ATOM 1507 C CA . ILE B 1 58 ? -2.785 -20.344 -5.453 1 96.38 58 ILE B CA 1
ATOM 1508 C C . ILE B 1 58 ? -4.148 -20.797 -5.969 1 96.38 58 ILE B C 1
ATOM 1510 O O . ILE B 1 58 ? -4.625 -20.312 -6.996 1 96.38 58 ILE B O 1
ATOM 1514 N N . GLU B 1 59 ? -4.762 -21.688 -5.258 1 94.25 59 GLU B N 1
ATOM 1515 C CA . GLU B 1 59 ? -6.059 -22.219 -5.676 1 94.25 59 GLU B CA 1
ATOM 1516 C C . GLU B 1 59 ? -7.102 -21.094 -5.746 1 94.25 59 GLU B C 1
ATOM 1518 O O . GLU B 1 59 ? -7.824 -20.984 -6.738 1 94.25 59 GLU B O 1
ATOM 1523 N N . TRP B 1 60 ? -7.148 -20.344 -4.703 1 92.62 60 TRP B N 1
ATOM 1524 C CA . TRP B 1 60 ? -8.109 -19.25 -4.641 1 92.62 60 TRP B CA 1
ATOM 1525 C C . TRP B 1 60 ? -7.84 -18.219 -5.738 1 92.62 60 TRP B C 1
ATOM 1527 O O . TRP B 1 60 ? -8.758 -17.812 -6.461 1 92.62 60 TRP B O 1
ATOM 1537 N N . LEU B 1 61 ? -6.652 -17.828 -5.887 1 96.69 61 LEU B N 1
ATOM 1538 C CA . LEU B 1 61 ? -6.27 -16.797 -6.844 1 96.69 61 LEU B CA 1
ATOM 1539 C C . LEU B 1 61 ? -6.508 -17.266 -8.273 1 96.69 61 LEU B C 1
ATOM 1541 O O . LEU B 1 61 ? -6.902 -16.469 -9.133 1 96.69 61 LEU B O 1
ATOM 1545 N N . THR B 1 62 ? -6.184 -18.531 -8.539 1 96.06 62 THR B N 1
ATOM 1546 C CA . THR B 1 62 ? -6.395 -19.062 -9.875 1 96.06 62 THR B CA 1
ATOM 1547 C C . THR B 1 62 ? -7.859 -18.938 -10.289 1 96.06 62 THR B C 1
ATOM 1549 O O . THR B 1 62 ? -8.164 -18.578 -11.422 1 96.06 62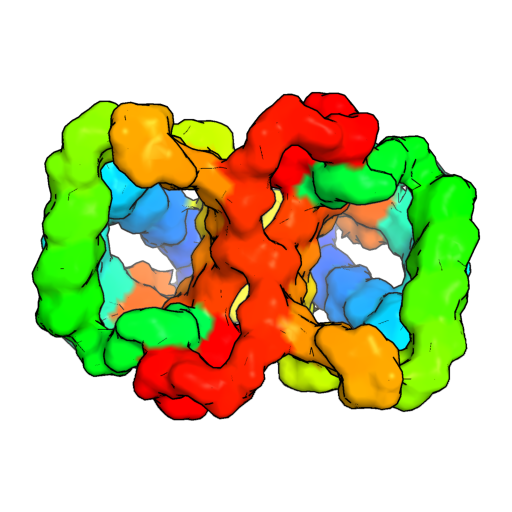 THR B O 1
ATOM 1552 N N . VAL B 1 63 ? -8.758 -19.172 -9.383 1 94.88 63 VAL B N 1
ATOM 1553 C CA . VAL B 1 63 ? -10.188 -19.047 -9.648 1 94.88 63 VAL B CA 1
ATOM 1554 C C . VAL B 1 63 ? -10.539 -17.578 -9.883 1 94.88 63 VAL B C 1
ATOM 1556 O O . VAL B 1 63 ? -11.211 -17.25 -10.859 1 94.88 63 VAL B O 1
ATOM 1559 N N . VAL B 1 64 ? -10.07 -16.703 -9.023 1 95.31 64 VAL B N 1
ATOM 1560 C CA . VAL B 1 64 ? -10.391 -15.281 -9.102 1 95.31 64 VAL B CA 1
ATOM 1561 C C . VAL B 1 64 ? -9.844 -14.703 -10.406 1 95.31 64 VAL B C 1
ATOM 1563 O O . VAL B 1 64 ? -10.539 -13.961 -11.102 1 95.31 64 VAL B O 1
ATOM 1566 N N . TRP B 1 65 ? -8.648 -15 -10.703 1 97.19 65 TRP B N 1
ATOM 1567 C CA . TRP B 1 65 ? -7.996 -14.492 -11.906 1 97.19 65 TRP B CA 1
ATOM 1568 C C . TRP B 1 65 ? -8.688 -15.016 -13.164 1 97.19 65 TRP B C 1
ATOM 1570 O O . TRP B 1 65 ? -8.594 -14.414 -14.234 1 97.19 65 TRP B O 1
ATOM 1580 N N . GLY B 1 66 ? -9.352 -16.141 -13.047 1 96.31 66 GLY B N 1
ATOM 1581 C CA . GLY B 1 66 ? -10.055 -16.75 -14.164 1 96.31 66 GLY B CA 1
ATOM 1582 C C . GLY B 1 66 ? -11.438 -16.172 -14.383 1 96.31 66 GLY B C 1
ATOM 1583 O O . GLY B 1 66 ? -12.156 -16.578 -15.297 1 96.31 66 GLY B O 1
ATOM 1584 N N . THR B 1 67 ? -11.859 -15.227 -13.523 1 96.56 67 THR B N 1
ATOM 1585 C CA . THR B 1 67 ? -13.141 -14.562 -13.711 1 96.56 67 THR B CA 1
ATOM 1586 C C . THR B 1 67 ? -13.234 -13.938 -15.102 1 96.56 67 THR B C 1
ATOM 1588 O O . THR B 1 67 ? -12.305 -13.242 -15.531 1 96.56 67 THR B O 1
ATOM 1591 N N . PRO B 1 68 ? -14.398 -14.141 -15.727 1 95.69 68 PRO B N 1
ATOM 1592 C CA . PRO B 1 68 ? -14.531 -13.555 -17.062 1 95.69 68 PRO B CA 1
ATOM 1593 C C . PRO B 1 68 ? -14.281 -12.055 -17.078 1 95.69 68 PRO B C 1
ATOM 1595 O O . PRO B 1 68 ? -14.711 -11.344 -16.156 1 95.69 68 PRO B O 1
ATOM 1598 N N . SER B 1 69 ? -13.508 -11.531 -17.953 1 96.31 69 SER B N 1
ATOM 1599 C CA . SER B 1 69 ? -13.227 -10.133 -18.25 1 96.31 69 SER B CA 1
ATOM 1600 C C . SER B 1 69 ? -12.289 -9.531 -17.203 1 96.31 69 SER B C 1
ATOM 1602 O O . SER B 1 69 ? -12.078 -8.32 -17.172 1 96.31 69 SER B O 1
ATOM 1604 N N . MET B 1 70 ? -11.758 -10.367 -16.312 1 98.25 70 MET B N 1
ATOM 1605 C CA . MET B 1 70 ? -10.82 -9.875 -15.305 1 98.25 70 MET B CA 1
ATOM 1606 C C . MET B 1 70 ? -9.633 -9.188 -15.969 1 98.25 70 MET B C 1
ATOM 1608 O O . MET B 1 70 ? -9.016 -9.742 -16.875 1 98.25 70 MET B O 1
ATOM 1612 N N . THR B 1 71 ? -9.367 -7.957 -15.539 1 98.25 71 THR B N 1
ATOM 1613 C CA . THR B 1 71 ? -8.188 -7.23 -15.992 1 98.25 71 THR B CA 1
ATOM 1614 C C . THR B 1 71 ? -7.539 -6.48 -14.836 1 98.25 71 THR B C 1
ATOM 1616 O O . THR B 1 71 ? -8.195 -6.172 -13.836 1 98.25 71 THR B O 1
ATOM 1619 N N . PHE B 1 72 ? -6.316 -6.293 -14.93 1 98.81 72 PHE B N 1
ATOM 1620 C CA . PHE B 1 72 ? -5.504 -5.48 -14.031 1 98.81 72 PHE B CA 1
ATOM 1621 C C . PHE B 1 72 ? -4.797 -4.367 -14.797 1 98.81 72 PHE B C 1
ATOM 1623 O O . PHE B 1 72 ? -4.121 -4.625 -15.797 1 98.81 72 PHE B O 1
ATOM 1630 N N . THR B 1 73 ? -4.961 -3.129 -14.359 1 98.75 73 THR B N 1
ATOM 1631 C CA . THR B 1 73 ? -4.367 -1.984 -15.047 1 98.75 73 THR B CA 1
ATOM 1632 C C . THR B 1 73 ? -3.699 -1.046 -14.039 1 98.75 73 THR B C 1
ATOM 1634 O O . THR B 1 73 ? -3.754 -1.278 -12.836 1 98.75 73 THR B O 1
ATOM 1637 N N . ASN B 1 74 ? -2.947 -0.04 -14.617 1 98.75 74 ASN B N 1
ATOM 1638 C CA . ASN B 1 74 ? -2.246 0.939 -13.789 1 98.75 74 ASN B CA 1
ATOM 1639 C C . ASN B 1 74 ? -1.291 0.265 -12.812 1 98.75 74 ASN B C 1
ATOM 1641 O O . ASN B 1 74 ? -1.212 0.658 -11.648 1 98.75 74 ASN B O 1
ATOM 1645 N N . ILE B 1 75 ? -0.634 -0.789 -13.242 1 98.88 75 ILE B N 1
ATOM 1646 C CA . ILE B 1 75 ? 0.226 -1.586 -12.375 1 98.88 75 ILE B CA 1
ATOM 1647 C C . ILE B 1 75 ? 1.543 -0.85 -12.141 1 98.88 75 ILE B C 1
ATOM 1649 O O . ILE B 1 75 ? 2.26 -0.523 -13.086 1 98.88 75 ILE B O 1
ATOM 1653 N N . THR B 1 76 ? 1.824 -0.548 -10.953 1 98.81 76 THR B N 1
ATOM 1654 C CA . THR B 1 76 ? 3.131 -0.042 -10.555 1 98.81 76 THR B CA 1
ATOM 1655 C C . THR B 1 76 ? 3.713 -0.888 -9.422 1 98.81 76 THR B C 1
ATOM 1657 O O . THR B 1 76 ? 2.971 -1.41 -8.586 1 98.81 76 THR B O 1
ATOM 1660 N N . ALA B 1 77 ? 5.043 -1.056 -9.414 1 98.88 77 ALA B N 1
ATOM 1661 C CA . ALA B 1 77 ? 5.727 -1.876 -8.422 1 98.88 77 ALA B CA 1
ATOM 1662 C C . ALA B 1 77 ? 7.074 -1.267 -8.039 1 98.88 77 ALA B C 1
ATOM 1664 O O . ALA B 1 77 ? 7.797 -0.762 -8.906 1 98.88 77 ALA B O 1
ATOM 1665 N N . TRP B 1 78 ? 7.371 -1.289 -6.738 1 98.62 78 TRP B N 1
ATOM 1666 C CA . TRP B 1 78 ? 8.617 -0.76 -6.184 1 98.62 78 TRP B CA 1
ATOM 1667 C C . TRP B 1 78 ? 9.133 -1.651 -5.059 1 98.62 78 TRP B C 1
ATOM 1669 O O . TRP B 1 78 ? 8.375 -2.436 -4.48 1 98.62 78 TRP B O 1
ATOM 1679 N N . ALA B 1 79 ? 10.414 -1.517 -4.785 1 98.62 79 ALA B N 1
ATOM 1680 C 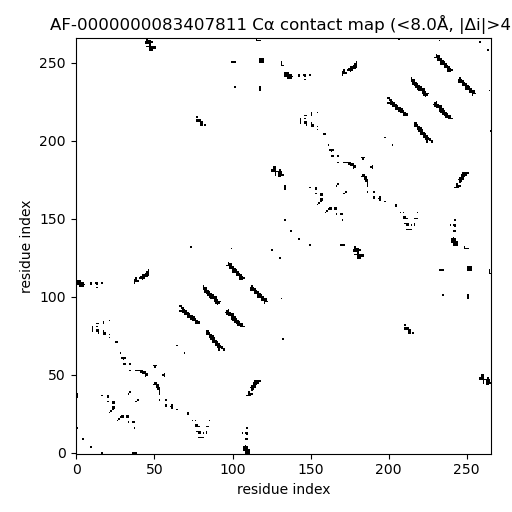CA . ALA B 1 79 ? 11 -2.24 -3.662 1 98.62 79 ALA B CA 1
ATOM 1681 C C . ALA B 1 79 ? 12.023 -1.377 -2.928 1 98.62 79 ALA B C 1
ATOM 1683 O O . ALA B 1 79 ? 12.742 -0.594 -3.549 1 98.62 79 ALA B O 1
ATOM 1684 N N . GLY B 1 80 ? 12.07 -1.554 -1.636 1 97.88 80 GLY B N 1
ATOM 1685 C CA . GLY B 1 80 ? 13.031 -0.916 -0.75 1 97.88 80 GLY B CA 1
ATOM 1686 C C . GLY B 1 80 ? 13 -1.47 0.662 1 97.88 80 GLY B C 1
ATOM 1687 O O . GLY B 1 80 ? 11.922 -1.769 1.194 1 97.88 80 GLY B O 1
ATOM 1688 N N . GLU B 1 81 ? 14.164 -1.566 1.279 1 98 81 GLU B N 1
ATOM 1689 C CA . GLU B 1 81 ? 14.297 -1.978 2.674 1 98 81 GLU B CA 1
ATOM 1690 C C . GLU B 1 81 ? 13.703 -3.363 2.9 1 98 81 GLU B C 1
ATOM 1692 O O . GLU B 1 81 ? 13.125 -3.631 3.955 1 98 81 GLU B O 1
ATOM 1697 N N . GLY B 1 82 ? 13.773 -4.168 1.862 1 98.44 82 GLY B N 1
ATOM 1698 C CA . GLY B 1 82 ? 13.297 -5.535 1.998 1 98.44 82 GLY B CA 1
ATOM 1699 C C . GLY B 1 82 ? 11.789 -5.656 1.868 1 98.44 82 GLY B C 1
ATOM 1700 O O . GLY B 1 82 ? 11.219 -6.699 2.182 1 98.44 82 GLY B O 1
ATOM 1701 N N . ILE B 1 83 ? 11.141 -4.625 1.41 1 98.81 83 ILE B N 1
ATOM 1702 C CA . ILE B 1 83 ? 9.695 -4.605 1.229 1 98.81 83 ILE B CA 1
ATOM 1703 C C . ILE B 1 83 ? 9.359 -4.328 -0.235 1 98.81 83 ILE B C 1
ATOM 1705 O O . ILE B 1 83 ? 10 -3.492 -0.876 1 98.81 83 ILE B O 1
ATOM 1709 N N . GLY B 1 84 ? 8.453 -5.059 -0.786 1 98.81 84 GLY B N 1
ATOM 1710 C CA . GLY B 1 84 ? 7.863 -4.766 -2.084 1 98.81 84 GLY B CA 1
ATOM 1711 C C . GLY B 1 84 ? 6.48 -4.156 -1.988 1 98.81 84 GLY B C 1
ATOM 1712 O O . GLY B 1 84 ? 5.707 -4.496 -1.091 1 98.81 84 GLY B O 1
ATOM 1713 N N . LEU B 1 85 ? 6.168 -3.283 -2.879 1 98.88 85 LEU B N 1
ATOM 1714 C CA . LEU B 1 85 ? 4.855 -2.666 -3.035 1 98.88 85 LEU B CA 1
ATOM 1715 C C . LEU B 1 85 ? 4.344 -2.838 -4.461 1 98.88 85 LEU B C 1
ATOM 1717 O O . LEU B 1 85 ? 5.062 -2.566 -5.422 1 98.88 85 LEU B O 1
ATOM 1721 N N . ILE B 1 86 ? 3.127 -3.316 -4.594 1 98.94 86 ILE B N 1
ATOM 1722 C CA . ILE B 1 86 ? 2.41 -3.299 -5.863 1 98.94 86 ILE B CA 1
ATOM 1723 C C . ILE B 1 86 ? 1.102 -2.527 -5.703 1 98.94 86 ILE B C 1
ATOM 1725 O O . ILE B 1 86 ? 0.354 -2.75 -4.75 1 98.94 86 ILE B O 1
ATOM 1729 N N . HIS B 1 87 ? 0.845 -1.587 -6.543 1 98.94 87 HIS B N 1
ATOM 1730 C CA . HIS B 1 87 ? -0.384 -0.805 -6.625 1 98.94 87 HIS B CA 1
ATOM 1731 C C . HIS B 1 87 ? -1.046 -0.957 -7.988 1 98.94 87 HIS B C 1
ATOM 1733 O O . HIS B 1 87 ? -0.401 -0.76 -9.023 1 98.94 87 HIS B O 1
ATOM 1739 N N . TYR B 1 88 ? -2.363 -1.392 -7.949 1 98.94 88 TYR B N 1
ATOM 1740 C CA . TYR B 1 88 ? -2.986 -1.649 -9.242 1 98.94 88 TYR B CA 1
ATOM 1741 C C . TYR B 1 88 ? -4.508 -1.587 -9.133 1 98.94 88 TYR B C 1
ATOM 1743 O O . TYR B 1 88 ? -5.059 -1.582 -8.031 1 98.94 88 TYR B O 1
ATOM 1751 N N . ARG B 1 89 ? -5.164 -1.487 -10.281 1 98.88 89 ARG B N 1
ATOM 1752 C CA . ARG B 1 89 ? -6.613 -1.56 -10.438 1 98.88 89 ARG B CA 1
ATOM 1753 C C . ARG B 1 89 ? -7.051 -2.969 -10.828 1 98.88 89 ARG B C 1
ATOM 1755 O O . ARG B 1 89 ? -6.504 -3.559 -11.766 1 98.88 89 ARG B O 1
ATOM 1762 N N . MET B 1 90 ? -7.938 -3.559 -10.094 1 98.81 90 MET B N 1
ATOM 1763 C CA . MET B 1 90 ? -8.57 -4.84 -10.406 1 98.81 90 MET B CA 1
ATOM 1764 C C . MET B 1 90 ? -9.992 -4.637 -10.914 1 98.81 90 MET B C 1
ATOM 1766 O O . MET B 1 90 ? -10.812 -4 -10.25 1 98.81 90 MET B O 1
ATOM 1770 N N . GLN B 1 91 ? -10.258 -5.227 -12.117 1 98.25 91 GLN B N 1
ATOM 1771 C CA . GLN B 1 91 ? -11.594 -5.008 -12.672 1 98.25 91 GLN B CA 1
ATOM 1772 C C . GLN B 1 91 ? -12.117 -6.27 -13.359 1 98.25 91 GLN B C 1
ATOM 1774 O O . GLN B 1 91 ? -11.367 -6.961 -14.047 1 98.25 91 GLN B O 1
ATOM 1779 N N . ALA B 1 92 ? -13.336 -6.574 -13.117 1 98.19 92 ALA B N 1
ATOM 1780 C CA . ALA B 1 92 ? -14.18 -7.496 -13.867 1 98.19 92 ALA B CA 1
ATOM 1781 C C . ALA B 1 92 ? -15.602 -6.957 -13.992 1 98.19 92 ALA B C 1
ATOM 1783 O O . ALA B 1 92 ? -16.484 -7.316 -13.203 1 98.19 92 ALA B O 1
ATOM 1784 N N . PRO B 1 93 ? -15.852 -6.18 -15.062 1 95.94 93 PRO B N 1
ATOM 1785 C CA . PRO B 1 93 ? -17.109 -5.426 -15.133 1 95.94 93 PRO B CA 1
ATOM 1786 C C . PRO B 1 93 ? -18.344 -6.328 -15.062 1 95.94 93 PRO B C 1
ATOM 1788 O O . PRO B 1 93 ? -19.312 -6.012 -14.367 1 95.94 93 PRO B O 1
ATOM 1791 N N . GLU B 1 94 ? -18.328 -7.422 -15.734 1 96.5 94 GLU B N 1
ATOM 1792 C CA . GLU B 1 94 ? -19.5 -8.297 -15.773 1 96.5 94 GLU B CA 1
ATOM 1793 C C . GLU B 1 94 ? -19.781 -8.883 -14.391 1 96.5 94 GLU B C 1
ATOM 1795 O O . GLU B 1 94 ? -20.922 -9.273 -14.102 1 96.5 94 GLU B O 1
ATOM 1800 N N . ALA B 1 95 ? -18.75 -8.977 -13.617 1 96.62 95 ALA B N 1
ATOM 1801 C CA . ALA B 1 95 ? -18.891 -9.516 -12.266 1 96.62 95 ALA B CA 1
ATOM 1802 C C . ALA B 1 95 ? -19.062 -8.391 -11.242 1 96.62 95 ALA B C 1
ATOM 1804 O O . ALA B 1 95 ? -19.141 -8.648 -10.039 1 96.62 95 ALA B O 1
ATOM 1805 N N . GLY B 1 96 ? -19.062 -7.113 -11.695 1 96.81 96 GLY B N 1
ATOM 1806 C CA . GLY B 1 96 ? -19.203 -5.965 -10.82 1 96.81 96 GLY B CA 1
ATOM 1807 C C . GLY B 1 96 ? -17.984 -5.711 -9.961 1 96.81 96 GLY B C 1
ATOM 1808 O O . GLY B 1 96 ? -18.078 -5.117 -8.883 1 96.81 96 GLY B O 1
ATOM 1809 N N . ILE B 1 97 ? -16.828 -6.16 -10.359 1 97.5 97 ILE B N 1
ATOM 1810 C CA . ILE B 1 97 ? -15.594 -6.02 -9.594 1 97.5 97 ILE B CA 1
ATOM 1811 C C . ILE B 1 97 ? -14.82 -4.793 -10.078 1 97.5 97 ILE B C 1
ATOM 1813 O O . ILE B 1 97 ? -14.391 -4.742 -11.234 1 97.5 97 ILE B O 1
ATOM 1817 N N . HIS B 1 98 ? -14.672 -3.791 -9.273 1 98.56 98 HIS B N 1
ATOM 1818 C CA . HIS B 1 98 ? -13.852 -2.6 -9.445 1 98.56 98 HIS B CA 1
ATOM 1819 C C . HIS B 1 98 ? -13.141 -2.23 -8.148 1 98.56 98 HIS B C 1
ATOM 1821 O O . HIS B 1 98 ? -13.773 -1.771 -7.195 1 98.56 98 HIS B O 1
ATOM 1827 N N . ARG B 1 99 ? -11.805 -2.49 -8.125 1 98.75 99 ARG B N 1
ATOM 1828 C CA . ARG B 1 99 ? -11.078 -2.309 -6.875 1 98.75 99 ARG B CA 1
ATOM 1829 C C . ARG B 1 99 ? -9.734 -1.628 -7.113 1 98.75 99 ARG B C 1
ATOM 1831 O O . ARG B 1 99 ? -9.125 -1.806 -8.172 1 98.75 99 ARG B O 1
ATOM 1838 N N . ALA B 1 100 ? -9.344 -0.828 -6.223 1 98.94 100 ALA B N 1
ATOM 1839 C CA . ALA B 1 100 ? -7.953 -0.418 -6.047 1 98.94 100 ALA B CA 1
ATOM 1840 C C . ALA B 1 100 ? -7.266 -1.262 -4.98 1 98.94 100 ALA B C 1
ATOM 1842 O O . ALA B 1 100 ? -7.828 -1.495 -3.906 1 98.94 100 ALA B O 1
ATOM 1843 N N . ILE B 1 101 ? -6.043 -1.72 -5.266 1 98.94 101 ILE B N 1
ATOM 1844 C CA . ILE B 1 101 ? -5.367 -2.645 -4.363 1 98.94 101 ILE B CA 1
ATOM 1845 C C . ILE B 1 101 ? -3.92 -2.201 -4.16 1 98.94 101 ILE B C 1
ATOM 1847 O O . ILE B 1 101 ? -3.244 -1.809 -5.113 1 98.94 101 ILE B O 1
ATOM 1851 N N . MET B 1 102 ? -3.463 -2.232 -2.947 1 98.94 102 MET B N 1
ATOM 1852 C CA . MET B 1 102 ? -2.031 -2.209 -2.66 1 98.94 102 MET B CA 1
ATOM 1853 C C . MET B 1 102 ? -1.601 -3.48 -1.939 1 98.94 102 MET B C 1
ATOM 1855 O O . MET B 1 102 ? -2.197 -3.859 -0.93 1 98.94 102 MET B O 1
ATOM 1859 N N . ASP B 1 103 ? -0.618 -4.145 -2.492 1 98.88 103 ASP B N 1
ATOM 1860 C CA . ASP B 1 103 ? 0.051 -5.293 -1.897 1 98.88 103 ASP B CA 1
ATOM 1861 C C . ASP B 1 103 ? 1.41 -4.902 -1.32 1 98.88 103 ASP B C 1
ATOM 1863 O O . ASP B 1 103 ? 2.193 -4.211 -1.977 1 98.88 103 ASP B O 1
ATOM 1867 N N . ARG B 1 104 ? 1.616 -5.262 -0.127 1 98.88 104 ARG B N 1
ATOM 1868 C CA . ARG B 1 104 ? 2.908 -5.172 0.543 1 98.88 104 ARG B CA 1
ATOM 1869 C C . ARG B 1 104 ? 3.504 -6.555 0.774 1 98.88 104 ARG B C 1
ATOM 1871 O O . ARG B 1 104 ? 2.855 -7.426 1.356 1 98.88 104 ARG B O 1
ATOM 1878 N N . LEU B 1 105 ? 4.695 -6.805 0.326 1 98.81 105 LEU B N 1
ATOM 1879 C CA . LEU B 1 105 ? 5.363 -8.094 0.452 1 98.81 105 LEU B CA 1
ATOM 1880 C C . LEU B 1 105 ? 6.699 -7.949 1.173 1 98.81 105 LEU B C 1
ATOM 1882 O O . LEU B 1 105 ? 7.449 -7.004 0.916 1 98.81 105 LEU B O 1
ATOM 1886 N N . LYS B 1 106 ? 7.004 -8.875 2.039 1 98.81 106 LYS B N 1
ATOM 1887 C CA . LYS B 1 106 ? 8.297 -8.922 2.723 1 98.81 106 LYS B CA 1
ATOM 1888 C C . LYS B 1 106 ? 9.242 -9.891 2.027 1 98.81 106 LYS B C 1
ATOM 1890 O O . LYS B 1 106 ? 8.875 -11.031 1.735 1 98.81 106 LYS B O 1
ATOM 1895 N N . PHE B 1 107 ? 10.414 -9.469 1.81 1 98.75 107 PHE B N 1
ATOM 1896 C CA . PHE B 1 107 ? 11.438 -10.273 1.155 1 98.75 107 PHE B CA 1
ATOM 1897 C C . PHE B 1 107 ? 12.219 -11.094 2.178 1 98.75 107 PHE B C 1
ATOM 1899 O O . PHE B 1 107 ? 12.453 -10.641 3.299 1 98.75 107 PHE B O 1
ATOM 1906 N N . GLU B 1 108 ? 12.625 -12.219 1.98 1 98.44 108 GLU B N 1
ATOM 1907 C CA . GLU B 1 108 ? 13.797 -12.969 2.422 1 98.44 108 GLU B CA 1
ATOM 1908 C C . GLU B 1 108 ? 14.727 -13.289 1.253 1 98.44 108 GLU B C 1
ATOM 1910 O O . GLU B 1 108 ? 14.398 -14.117 0.402 1 98.44 108 GLU B O 1
ATOM 1915 N N . GLY B 1 109 ? 15.906 -12.586 1.254 1 98.38 109 GLY B N 1
ATOM 1916 C CA . GLY B 1 109 ? 16.609 -12.57 -0.022 1 98.38 109 GLY B CA 1
ATOM 1917 C C . GLY B 1 109 ? 15.781 -11.969 -1.146 1 98.38 109 GLY B C 1
ATOM 1918 O O . GLY B 1 109 ? 15.297 -10.844 -1.027 1 98.38 109 GLY B O 1
ATOM 1919 N N . THR B 1 110 ? 15.57 -12.734 -2.238 1 98.81 110 THR B N 1
ATOM 1920 C CA . THR B 1 110 ? 14.742 -12.227 -3.33 1 98.81 110 THR B CA 1
ATOM 1921 C C . THR B 1 110 ? 13.406 -12.961 -3.379 1 98.81 110 THR B C 1
ATOM 1923 O O . THR B 1 110 ? 12.664 -12.844 -4.359 1 98.81 110 THR B O 1
ATOM 1926 N N . CYS B 1 111 ? 13.117 -13.773 -2.322 1 98.81 111 CYS B N 1
ATOM 1927 C CA . CYS B 1 111 ? 11.836 -14.469 -2.197 1 98.81 111 CYS B CA 1
ATOM 1928 C C . CYS B 1 111 ? 10.867 -13.68 -1.323 1 98.81 111 CYS B C 1
ATOM 1930 O O . CYS B 1 111 ? 11.289 -12.898 -0.472 1 98.81 111 CYS B O 1
ATOM 1932 N N . PHE B 1 112 ? 9.617 -13.844 -1.563 1 98.75 112 PHE B N 1
ATOM 1933 C CA . PHE B 1 112 ? 8.602 -13.273 -0.685 1 98.75 112 PHE B CA 1
ATOM 1934 C C . PHE B 1 112 ? 8.148 -14.289 0.355 1 98.75 112 PHE B C 1
ATOM 1936 O O . PHE B 1 112 ? 7.961 -15.469 0.039 1 98.75 112 PHE B O 1
ATOM 1943 N N . VAL B 1 113 ? 7.895 -13.828 1.59 1 98.5 113 VAL B N 1
ATOM 1944 C CA . VAL B 1 113 ? 7.566 -14.781 2.643 1 98.5 113 VAL B CA 1
ATOM 1945 C C . VAL B 1 113 ? 6.332 -14.312 3.404 1 98.5 113 VAL B C 1
ATOM 1947 O O . VAL B 1 113 ? 5.754 -15.062 4.195 1 98.5 113 VAL B O 1
ATOM 1950 N N . GLU B 1 114 ? 5.961 -13.109 3.236 1 98.56 114 GLU B N 1
ATOM 1951 C CA . GLU B 1 114 ? 4.848 -12.508 3.961 1 98.56 114 GLU B CA 1
ATOM 1952 C C . GLU B 1 114 ? 4.133 -11.469 3.109 1 98.56 114 GLU B C 1
ATOM 1954 O O . GLU B 1 114 ? 4.773 -10.727 2.361 1 98.56 114 GLU B O 1
ATOM 1959 N N . HIS B 1 115 ? 2.756 -11.422 3.201 1 98.62 115 HIS B N 1
ATOM 1960 C CA . HIS B 1 115 ? 1.94 -10.578 2.33 1 98.62 115 HIS B CA 1
ATOM 1961 C C . HIS B 1 115 ? 0.873 -9.836 3.125 1 98.62 115 HIS B C 1
ATOM 1963 O O . HIS B 1 115 ? 0.224 -10.422 3.998 1 98.62 115 HIS B O 1
ATOM 1969 N N . TRP B 1 116 ? 0.783 -8.562 2.922 1 98.75 116 TRP B N 1
ATOM 1970 C CA . TRP B 1 116 ? -0.326 -7.711 3.346 1 98.75 116 TRP B CA 1
ATOM 1971 C C . TRP B 1 116 ? -1.013 -7.07 2.145 1 98.75 116 TRP B C 1
ATOM 1973 O O . TRP B 1 116 ? -0.375 -6.82 1.119 1 98.75 116 TRP B O 1
ATOM 1983 N N . ASP B 1 117 ? -2.24 -6.773 2.316 1 98.81 117 ASP B N 1
ATOM 1984 C CA . ASP B 1 117 ? -2.896 -5.965 1.293 1 98.81 117 ASP B CA 1
ATOM 1985 C C . ASP B 1 117 ? -4 -5.102 1.9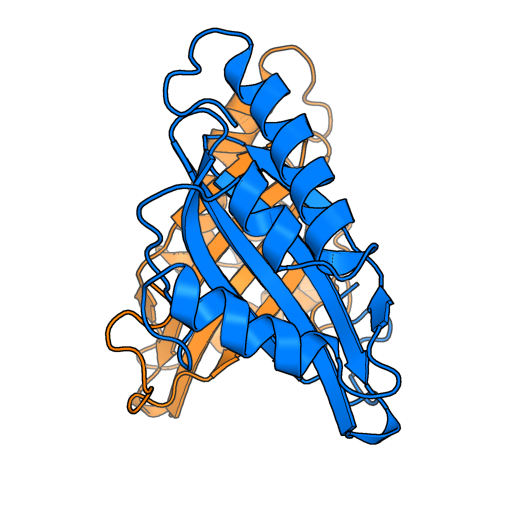01 1 98.81 117 ASP B C 1
ATOM 1987 O O . ASP B 1 117 ? -4.387 -5.301 3.055 1 98.81 117 ASP B O 1
ATOM 1991 N N . VAL B 1 118 ? -4.328 -4.062 1.261 1 98.94 118 VAL B N 1
ATOM 1992 C CA . VAL B 1 118 ? -5.504 -3.219 1.462 1 98.94 118 VAL B CA 1
ATOM 1993 C C . VAL B 1 118 ? -6.273 -3.084 0.15 1 98.94 118 VAL B C 1
ATOM 1995 O O . VAL B 1 118 ? -5.68 -2.852 -0.905 1 98.94 118 VAL B O 1
ATOM 1998 N N . ILE B 1 119 ? -7.559 -3.279 0.196 1 98.88 119 ILE B N 1
ATOM 1999 C CA . ILE B 1 119 ? -8.43 -3.334 -0.975 1 98.88 119 ILE B CA 1
ATOM 2000 C C . ILE B 1 119 ? -9.602 -2.373 -0.792 1 98.88 119 ILE B C 1
ATOM 2002 O O . ILE B 1 119 ? -10.281 -2.402 0.235 1 98.88 119 ILE B O 1
ATOM 2006 N N . GLN B 1 120 ? -9.828 -1.554 -1.787 1 98.88 120 GLN B N 1
ATOM 2007 C CA . GLN B 1 120 ? -10.898 -0.564 -1.699 1 98.88 120 GLN B CA 1
ATOM 2008 C C . GLN B 1 120 ? -11.758 -0.568 -2.961 1 98.88 120 GLN B C 1
ATOM 2010 O O . GLN B 1 120 ? -11.234 -0.506 -4.074 1 98.88 120 GLN B O 1
ATOM 2015 N N . PRO B 1 121 ? -13.102 -0.63 -2.814 1 98.62 121 PRO B N 1
ATOM 2016 C CA . PRO B 1 121 ? -13.977 -0.55 -3.99 1 98.62 121 PRO B CA 1
ATOM 2017 C C . PRO B 1 121 ? -13.844 0.78 -4.73 1 98.62 121 PRO B C 1
ATOM 2019 O O . PRO B 1 121 ? -13.633 1.821 -4.102 1 98.62 121 PRO B O 1
ATOM 2022 N N . ILE B 1 122 ? -13.938 0.701 -5.969 1 98.62 122 ILE B N 1
ATOM 2023 C CA . ILE B 1 122 ? -14.078 1.856 -6.848 1 98.62 122 ILE B CA 1
ATOM 2024 C C . ILE B 1 122 ? -15.531 1.979 -7.312 1 98.62 122 ILE B C 1
ATOM 2026 O O . ILE B 1 122 ? -16.062 1.072 -7.961 1 98.62 122 ILE B O 1
ATOM 2030 N N . PHE B 1 123 ? -16.141 3.066 -7.098 1 97.5 123 PHE B N 1
ATOM 2031 C CA . PHE B 1 123 ? -17.562 3.209 -7.395 1 97.5 123 PHE B CA 1
ATOM 2032 C C . PHE B 1 123 ? -17.766 3.945 -8.711 1 97.5 123 PHE B C 1
ATOM 2034 O O . PHE B 1 123 ? -18.797 3.764 -9.375 1 97.5 123 PHE B O 1
ATOM 2041 N N . GLY B 1 124 ? -16.812 4.777 -9.141 1 96.44 124 GLY B N 1
ATOM 2042 C CA . GLY B 1 124 ? -16.906 5.461 -10.422 1 96.44 124 GLY B CA 1
ATOM 2043 C C . GLY B 1 124 ? -17.469 6.863 -10.305 1 96.44 124 GLY B C 1
ATOM 2044 O O . GLY B 1 124 ? -17.469 7.621 -11.281 1 96.44 124 GLY B O 1
ATOM 2045 N N . ASN B 1 125 ? -17.984 7.211 -9.125 1 97.69 125 ASN B N 1
ATOM 2046 C CA . ASN B 1 125 ? -18.531 8.539 -8.883 1 97.69 125 ASN B CA 1
ATOM 2047 C C . ASN B 1 125 ? -17.781 9.266 -7.766 1 97.69 125 ASN B C 1
ATOM 2049 O O . ASN B 1 125 ? -18.375 10.078 -7.051 1 97.69 125 ASN B O 1
ATOM 2053 N N . GLU B 1 126 ? -16.609 9 -7.699 1 97.62 126 GLU B N 1
ATOM 2054 C CA . GLU B 1 126 ? -15.797 9.594 -6.645 1 97.62 126 GLU B CA 1
ATOM 2055 C C . GLU B 1 126 ? -15.742 11.117 -6.785 1 97.62 126 GLU B C 1
ATOM 2057 O O . GLU B 1 126 ? -15.844 11.648 -7.895 1 97.62 126 GLU B O 1
ATOM 2062 N N . THR B 1 127 ? -15.508 11.789 -5.73 1 96.56 127 THR B N 1
ATOM 2063 C CA . THR B 1 127 ? -15.398 13.242 -5.688 1 96.56 127 THR B CA 1
ATOM 2064 C C . THR B 1 127 ? -14.164 13.711 -6.449 1 96.56 127 THR B C 1
ATOM 2066 O O . THR B 1 127 ? -14.227 14.688 -7.203 1 96.56 127 THR B O 1
ATOM 2069 N N . ASN B 1 128 ? -13.07 13.078 -6.266 1 96.88 128 ASN B N 1
ATOM 2070 C CA . ASN B 1 128 ? -11.797 13.422 -6.902 1 96.88 128 ASN B CA 1
ATOM 2071 C C . ASN B 1 128 ? -11.695 12.812 -8.297 1 96.88 128 ASN B C 1
ATOM 2073 O O . ASN B 1 128 ? -11.727 11.586 -8.453 1 96.88 128 ASN B O 1
ATOM 2077 N N . PRO B 1 129 ? -11.508 13.578 -9.305 1 96.44 129 PRO B N 1
ATOM 2078 C CA . PRO B 1 129 ? -11.383 13.023 -10.648 1 96.44 129 PRO B CA 1
ATOM 2079 C C . PRO B 1 129 ? -10.078 12.25 -10.852 1 96.44 129 PRO B C 1
ATOM 2081 O O . PRO B 1 129 ? -9.93 11.531 -11.836 1 96.44 129 PRO B O 1
ATOM 2084 N N . LEU B 1 130 ? -9.07 12.32 -9.914 1 97.56 130 LEU B N 1
ATOM 2085 C CA . LEU B 1 130 ? -7.785 11.633 -9.984 1 97.56 130 LEU B CA 1
ATOM 2086 C C . LEU B 1 130 ? -7.758 10.445 -9.023 1 97.56 130 LEU B C 1
ATOM 2088 O O . LEU B 1 130 ? -6.684 9.953 -8.664 1 97.56 130 LEU B O 1
ATOM 2092 N N . ALA B 1 131 ? -8.859 9.977 -8.68 1 98.31 131 ALA B N 1
ATOM 2093 C CA . ALA B 1 131 ? -8.977 9.008 -7.598 1 98.31 131 ALA B CA 1
ATOM 2094 C C . ALA B 1 131 ? -8.172 7.746 -7.906 1 98.31 131 ALA B C 1
ATOM 2096 O O . ALA B 1 131 ? -8.25 7.211 -9.016 1 98.31 131 ALA B O 1
ATOM 2097 N N . PHE B 1 132 ? -7.27 7.32 -6.984 1 98.69 132 PHE B N 1
ATOM 2098 C CA . PHE B 1 132 ? -6.652 6.008 -6.816 1 98.69 132 PHE B CA 1
ATOM 2099 C C . PHE B 1 132 ? -5.391 5.891 -7.66 1 98.69 132 PHE B C 1
ATOM 2101 O O . PHE B 1 132 ? -4.473 5.148 -7.312 1 98.69 132 PHE B O 1
ATOM 2108 N N . PHE B 1 133 ? -5.398 6.543 -8.898 1 98.06 133 PHE B N 1
ATOM 2109 C CA . PHE B 1 133 ? -4.273 6.277 -9.789 1 98.06 133 PHE B CA 1
ATOM 2110 C C . PHE B 1 133 ? -3.764 7.57 -10.414 1 98.06 133 PHE B C 1
ATOM 2112 O O . PHE B 1 133 ? -4.523 8.523 -10.586 1 98.06 133 PHE B O 1
#

Sequence (266 aa):
CDPKASGRSLEAKQKVAIRDFAHIFLVEKDPKRAFDAYIPGVYTQHNPDALSGREPAIEWLTVVWGTPSMTFTNITAWAGEGIGLIHYRMQAPEAGIHRAIMDRLKFEGTCFVEHWDVIQPIFGNETNPLAFFCDPKASGRSLEAKQKVAIRDFAHIFLVEKDPKRAFDAYIPGVYTQHNPDALSGREPAIEWLTVVWGTPSMTFTNITAWAGEGIGLIHYRMQAPEAGIHRAIMDRLKFEGTCFVEHWDVIQPIFGNETNPLAFF

Radius of gyration: 18.34 Å; Cα contacts (8 Å, |Δi|>4): 600; chains: 2; bounding box: 45×47×39 Å

InterPro domains:
  IPR032710 NTF2-like domain superfamily [SSF54427] (16-121)